Protein AF-A0A8J6SB02-F1 (afdb_monomer)

Nearest PDB structures (foldseek):
  5hxy-assembly3_C  TM=8.011E-01  e=3.508E-05  Thermoplasma acidophilum DSM 1728
  5hxy-assembly5_E  TM=7.770E-01  e=6.456E-05  Thermoplasma acidophilum DSM 1728
  5hxy-assembly6_F  TM=7.996E-01  e=1.063E-04  Thermoplasma acidophilum DSM 1728
  5hxy-assembly2_B  TM=7.820E-01  e=1.328E-04  Thermoplasma acidophilum DSM 1728
  6emy-assembly1_A  TM=6.877E-01  e=5.467E-05  Enterococcus faecalis

Radius of gyration: 23.53 Å; Cα contacts (8 Å, |Δi|>4): 466; chains: 1; bounding box: 73×38×64 Å

Solvent-accessible surface area (backbone atoms only — not comparable to full-atom values): 15894 Å² total; per-residue (Å²): 89,44,66,91,78,53,80,79,57,30,68,67,50,70,69,55,50,49,46,42,75,75,68,39,47,51,28,40,66,57,39,36,52,49,42,48,17,30,70,48,29,36,51,60,68,35,53,29,65,30,37,36,72,31,45,28,54,93,93,42,62,39,68,45,35,50,47,53,25,92,46,40,91,86,63,53,73,63,46,72,36,73,48,46,70,68,48,44,53,43,48,49,50,37,51,52,56,34,51,52,52,48,53,50,35,75,73,27,33,72,49,42,64,89,27,37,50,99,84,36,27,47,38,48,37,61,56,34,47,37,96,86,74,65,45,60,52,65,44,82,56,66,69,50,99,82,74,46,53,29,32,33,33,73,79,82,69,48,76,42,49,55,92,77,38,62,65,56,74,42,57,70,88,76,36,65,70,48,60,58,62,60,61,50,67,62,29,58,57,62,68,39,42,73,58,37,41,92,89,64,13,26,56,36,37,14,69,66,12,54,55,41,37,48,67,68,58,55,45,46,55,42,46,54,32,30,58,75,71,67,43,67,30,42,44,63,60,13,36,24,49,25,39,52,37,50,43,46,73,76,64,50,52,67,69,58,53,31,63,59,50,67,52,95,48,64,75,73,54,55,79,57,64,80,77,48,75,63,57,55,50,53,59,59,60,71,80,112

Structure (mmCIF, N/CA/C/O backbone):
data_AF-A0A8J6SB02-F1
#
_entry.id   AF-A0A8J6SB02-F1
#
loop_
_atom_site.group_PDB
_atom_site.id
_atom_site.type_symbol
_atom_site.label_atom_id
_atom_site.label_alt_id
_atom_site.label_comp_id
_atom_site.label_asym_id
_atom_site.label_entity_id
_atom_site.label_seq_id
_atom_site.pdbx_PDB_ins_code
_atom_site.Cartn_x
_atom_site.Cartn_y
_atom_site.Cartn_z
_atom_site.occupancy
_atom_site.B_iso_or_equiv
_atom_site.auth_seq_id
_atom_site.auth_comp_id
_atom_site.auth_asym_id
_atom_site.auth_atom_id
_atom_site.pdbx_PDB_model_num
ATOM 1 N N . MET A 1 1 ? 6.364 15.445 13.108 1.00 48.59 1 MET A N 1
ATOM 2 C CA . MET A 1 1 ? 7.036 14.302 13.781 1.00 48.59 1 MET A CA 1
ATOM 3 C C . MET A 1 1 ? 6.695 14.229 15.282 1.00 48.59 1 MET A C 1
ATOM 5 O O . MET A 1 1 ? 6.365 15.261 15.854 1.00 48.59 1 MET A O 1
ATOM 9 N N . LEU A 1 2 ? 6.720 13.045 15.921 1.00 50.09 2 LEU A N 1
ATOM 10 C CA . LEU A 1 2 ? 6.712 12.937 17.398 1.00 50.09 2 LEU A CA 1
ATOM 11 C C . LEU A 1 2 ? 7.949 13.664 17.948 1.00 50.09 2 LEU A C 1
ATOM 13 O O . LEU A 1 2 ? 9.037 13.446 17.415 1.00 50.09 2 LEU A O 1
ATOM 17 N N . ILE A 1 3 ? 7.799 14.484 18.990 1.00 43.25 3 ILE A N 1
ATOM 18 C CA . ILE A 1 3 ? 8.943 15.117 19.665 1.00 43.25 3 ILE A CA 1
ATOM 19 C C . ILE A 1 3 ? 9.821 13.981 20.225 1.00 43.25 3 ILE A C 1
ATOM 21 O O . ILE A 1 3 ? 9.344 13.143 20.986 1.00 43.25 3 ILE A O 1
ATOM 25 N N . ASP A 1 4 ? 11.064 13.867 19.755 1.00 41.94 4 ASP A N 1
ATOM 26 C CA . ASP A 1 4 ? 12.060 12.868 20.184 1.00 41.94 4 ASP A CA 1
ATOM 27 C C . ASP A 1 4 ? 11.644 11.386 20.109 1.00 41.94 4 ASP A C 1
ATOM 29 O O . ASP A 1 4 ? 12.167 10.550 20.844 1.00 41.94 4 ASP A O 1
ATOM 33 N N . ARG A 1 5 ? 10.693 11.020 19.231 1.00 48.22 5 ARG A N 1
ATOM 34 C CA . ARG A 1 5 ? 10.057 9.674 19.204 1.00 48.22 5 ARG A CA 1
ATOM 35 C C . ARG A 1 5 ? 9.385 9.280 20.528 1.00 48.22 5 ARG A C 1
ATOM 37 O O . ARG A 1 5 ? 8.994 8.125 20.697 1.00 48.22 5 ARG A O 1
ATOM 44 N N . ASN A 1 6 ? 9.211 10.238 21.429 1.00 42.97 6 ASN A N 1
ATOM 45 C CA . ASN A 1 6 ? 8.562 10.066 22.709 1.00 42.97 6 ASN A CA 1
ATOM 46 C C . ASN A 1 6 ? 7.123 10.567 22.595 1.00 42.97 6 ASN A C 1
ATOM 48 O O . ASN A 1 6 ? 6.832 11.607 22.008 1.00 42.97 6 ASN A O 1
ATOM 52 N N . GLY A 1 7 ? 6.193 9.780 23.127 1.00 58.84 7 GLY A N 1
ATOM 53 C CA . GLY A 1 7 ? 4.774 10.098 23.091 1.00 58.84 7 GLY A CA 1
ATOM 54 C C . GLY A 1 7 ? 3.944 9.189 22.191 1.00 58.84 7 GLY A C 1
ATOM 55 O O . GLY A 1 7 ? 4.406 8.312 21.462 1.00 58.84 7 GLY A O 1
ATOM 56 N N . ARG A 1 8 ? 2.641 9.367 22.336 1.00 73.44 8 ARG A N 1
ATOM 57 C CA . ARG A 1 8 ? 1.596 8.530 21.762 1.00 73.44 8 ARG A CA 1
ATOM 58 C C . ARG A 1 8 ? 1.296 9.032 20.342 1.00 73.44 8 ARG A C 1
ATOM 60 O O . ARG A 1 8 ? 0.901 10.180 20.192 1.00 73.44 8 ARG A O 1
ATOM 67 N N . ALA A 1 9 ? 1.448 8.184 19.317 1.00 83.00 9 ALA A N 1
ATOM 68 C CA . ALA A 1 9 ? 1.175 8.559 17.919 1.00 83.00 9 ALA A CA 1
ATOM 69 C C . ALA A 1 9 ? -0.219 9.194 17.763 1.00 83.00 9 ALA A C 1
ATOM 71 O O . ALA A 1 9 ? -1.169 8.701 18.374 1.00 83.00 9 ALA A O 1
ATOM 72 N N . LYS A 1 10 ? -0.341 10.255 16.958 1.00 89.31 10 LYS A N 1
ATOM 73 C CA . LYS A 1 10 ? -1.598 10.989 16.728 1.00 89.31 10 LYS A CA 1
ATOM 74 C C . LYS A 1 10 ? -2.714 10.089 16.168 1.00 89.31 10 LYS A C 1
ATOM 76 O O . LYS A 1 10 ? -2.429 9.227 15.335 1.00 89.31 10 LYS A O 1
ATOM 81 N N . VAL A 1 11 ? -3.954 10.305 16.623 1.00 91.12 11 VAL A N 1
ATOM 82 C CA . VAL A 1 11 ? -5.189 9.850 15.949 1.00 91.12 11 VAL A CA 1
ATOM 83 C C . VAL A 1 11 ? -5.469 10.834 14.814 1.00 91.12 11 VAL A C 1
ATOM 85 O O . VAL A 1 11 ? -5.539 12.034 15.073 1.00 91.12 11 VAL A O 1
ATOM 88 N N . LEU A 1 12 ? -5.564 10.344 13.581 1.00 93.56 12 LEU A N 1
ATOM 89 C CA . LEU A 1 12 ? -5.812 11.180 12.406 1.00 93.56 12 LEU A CA 1
ATOM 90 C C . LEU A 1 12 ? -7.274 11.645 12.403 1.00 93.56 12 LEU A C 1
ATOM 92 O O . LEU A 1 12 ? -8.155 10.878 12.793 1.00 93.56 12 LEU A O 1
ATOM 96 N N . SER A 1 13 ? -7.525 12.882 11.977 1.00 94.69 13 SER A N 1
ATOM 97 C CA . SER A 1 13 ? -8.889 13.373 11.739 1.00 94.69 13 SER A CA 1
ATOM 98 C C . SER A 1 13 ? -9.439 12.884 10.397 1.00 94.69 13 SER A C 1
ATOM 100 O O . SER A 1 13 ? -8.670 12.486 9.523 1.00 94.69 13 SER A O 1
ATOM 102 N N . ASP A 1 14 ? -10.754 12.977 10.194 1.00 94.38 14 ASP A N 1
ATOM 103 C CA . ASP A 1 14 ? -11.396 12.568 8.934 1.00 94.38 14 ASP A CA 1
ATOM 104 C C . ASP A 1 14 ? -10.821 13.319 7.730 1.00 94.38 14 ASP A C 1
ATOM 106 O O . ASP A 1 14 ? -10.410 12.702 6.752 1.00 94.38 14 ASP A O 1
ATOM 110 N N . ARG A 1 15 ? -10.625 14.637 7.864 1.00 96.25 15 ARG A N 1
ATOM 111 C CA . ARG A 1 15 ? -9.960 15.459 6.843 1.00 96.25 15 ARG A CA 1
ATOM 112 C C . ARG A 1 15 ? -8.533 14.989 6.545 1.00 96.25 15 ARG A C 1
ATOM 114 O O . ARG A 1 15 ? -8.110 14.993 5.394 1.00 96.25 15 ARG A O 1
ATOM 121 N N . GLU A 1 16 ? -7.764 14.608 7.566 1.00 96.69 16 GLU A N 1
ATOM 122 C CA . GLU A 1 16 ? -6.404 14.089 7.364 1.00 96.69 16 GLU A CA 1
ATOM 123 C C . GLU A 1 16 ? -6.427 12.729 6.657 1.00 96.69 16 GLU A C 1
ATOM 125 O O . GLU A 1 16 ? -5.589 12.473 5.794 1.00 96.69 16 GLU A O 1
ATOM 130 N N . ILE A 1 17 ? -7.391 11.866 6.996 1.00 96.69 17 ILE A N 1
ATOM 131 C CA . ILE A 1 17 ? -7.604 10.567 6.346 1.00 96.69 17 ILE A CA 1
ATOM 132 C C . ILE A 1 17 ? -7.960 10.765 4.868 1.00 96.69 17 ILE A C 1
ATOM 134 O O . ILE A 1 17 ? -7.347 10.127 4.010 1.00 96.69 17 ILE A O 1
ATOM 138 N N . GLU A 1 18 ? -8.893 11.667 4.563 1.00 95.69 18 GLU A N 1
ATOM 139 C CA . GLU A 1 18 ? -9.269 12.038 3.194 1.00 95.69 18 GLU A CA 1
ATOM 140 C C . GLU A 1 18 ? -8.052 12.533 2.409 1.00 95.69 18 GLU A C 1
ATOM 142 O O . GLU A 1 18 ? -7.699 11.954 1.380 1.00 95.69 18 GLU A O 1
ATOM 147 N N . GLN A 1 19 ? -7.313 13.508 2.952 1.00 95.19 19 GLN A N 1
ATOM 148 C CA . GLN A 1 19 ? -6.098 14.029 2.321 1.00 95.19 19 GLN A CA 1
ATOM 149 C C . GLN A 1 19 ? -5.054 12.936 2.059 1.00 95.19 19 GLN A C 1
ATOM 151 O O . GLN A 1 19 ? -4.404 12.936 1.010 1.00 95.19 19 GLN A O 1
ATOM 156 N N . LEU A 1 20 ? -4.889 11.988 2.985 1.00 95.19 20 LEU A N 1
ATOM 157 C CA . LEU A 1 20 ? -3.972 10.861 2.822 1.00 95.19 20 LEU A CA 1
ATOM 158 C C . LEU A 1 20 ? -4.387 9.944 1.668 1.00 95.19 20 LEU A C 1
ATOM 160 O O . LEU A 1 20 ? -3.530 9.546 0.874 1.00 95.19 20 LEU A O 1
ATOM 164 N N . PHE A 1 21 ? -5.678 9.625 1.547 1.00 94.50 21 PHE A N 1
ATOM 165 C CA . PHE A 1 21 ? -6.183 8.777 0.468 1.00 94.50 21 PHE A CA 1
ATOM 166 C C . PHE A 1 21 ? -6.224 9.484 -0.891 1.00 94.50 21 PHE A C 1
ATOM 168 O O . PHE A 1 21 ? -5.994 8.825 -1.908 1.00 94.50 21 PHE A O 1
ATOM 175 N N . GLU A 1 22 ? -6.492 10.784 -0.938 1.00 90.31 22 GLU A N 1
ATOM 176 C CA . GLU A 1 22 ? -6.633 11.534 -2.189 1.00 90.31 22 GLU A CA 1
ATOM 177 C C . GLU A 1 22 ? -5.289 11.965 -2.776 1.00 90.31 22 GLU A C 1
ATOM 179 O O . GLU A 1 22 ? -5.031 11.730 -3.955 1.00 90.31 22 GLU A O 1
ATOM 184 N N . GLN A 1 23 ? -4.414 12.548 -1.952 1.00 84.31 23 GLN A N 1
ATOM 185 C CA . GLN A 1 23 ? -3.206 13.246 -2.417 1.00 84.31 23 GLN A CA 1
ATOM 186 C C . GLN A 1 23 ? -1.942 12.949 -1.593 1.00 84.31 23 GLN A C 1
ATOM 188 O O . GLN A 1 23 ? -0.851 13.446 -1.903 1.00 84.31 23 GLN A O 1
ATOM 193 N N . GLY A 1 24 ? -2.068 12.151 -0.529 1.00 83.25 24 GLY A N 1
ATOM 194 C CA . GLY A 1 24 ? -0.950 11.809 0.346 1.00 83.25 24 GLY A CA 1
ATOM 195 C C . GLY A 1 24 ? 0.073 10.931 -0.359 1.00 83.25 24 GLY A C 1
ATOM 196 O O . GLY A 1 24 ? 1.251 11.280 -0.453 1.00 83.25 24 GLY A O 1
ATOM 197 N N . PHE A 1 25 ? -0.384 9.806 -0.901 1.00 85.19 25 PHE A N 1
ATOM 198 C CA . PHE A 1 25 ? 0.499 8.816 -1.504 1.00 85.19 25 PHE A CA 1
ATOM 199 C C . PHE A 1 25 ? 0.518 8.945 -3.012 1.00 85.19 25 PHE A C 1
ATOM 201 O O . PHE A 1 25 ? -0.459 8.657 -3.697 1.00 85.19 25 PHE A O 1
ATOM 208 N N . ARG A 1 26 ? 1.691 9.317 -3.515 1.00 70.50 26 ARG A N 1
ATOM 209 C CA . ARG A 1 26 ? 1.949 9.411 -4.946 1.00 70.50 26 ARG A CA 1
ATOM 210 C C . ARG A 1 26 ? 1.866 8.053 -5.641 1.00 70.50 26 ARG A C 1
ATOM 212 O O . ARG A 1 26 ? 1.324 7.934 -6.726 1.00 70.50 26 ARG A O 1
ATOM 219 N N . PHE A 1 27 ? 2.416 7.014 -5.019 1.00 75.69 27 PHE A N 1
ATOM 220 C CA . PHE A 1 27 ? 2.525 5.709 -5.657 1.00 75.69 27 PHE A CA 1
ATOM 221 C C . PHE A 1 27 ? 1.421 4.750 -5.210 1.00 75.69 27 PHE A C 1
ATOM 223 O O . PHE A 1 27 ? 1.156 4.631 -4.010 1.00 75.69 27 PHE A O 1
ATOM 230 N N . ALA A 1 28 ? 0.874 3.970 -6.148 1.00 82.69 28 ALA A N 1
ATOM 231 C CA . ALA A 1 28 ? -0.140 2.953 -5.866 1.00 82.69 28 ALA A CA 1
ATOM 232 C C . ALA A 1 28 ? 0.284 1.945 -4.777 1.00 82.69 28 ALA A C 1
ATOM 234 O O . ALA A 1 28 ? -0.517 1.634 -3.900 1.00 82.69 28 ALA A O 1
ATOM 235 N N . ARG A 1 29 ? 1.554 1.498 -4.755 1.00 87.62 29 ARG A N 1
ATOM 236 C CA . ARG A 1 29 ? 2.080 0.605 -3.694 1.00 87.62 29 ARG A CA 1
ATOM 237 C C . ARG A 1 29 ? 2.017 1.259 -2.324 1.00 87.62 29 ARG A C 1
ATOM 239 O O . ARG A 1 29 ? 1.625 0.617 -1.359 1.00 87.62 29 ARG A O 1
ATOM 246 N N . ASP A 1 30 ? 2.437 2.514 -2.228 1.00 88.81 30 ASP A N 1
ATOM 247 C CA . ASP A 1 30 ? 2.532 3.221 -0.953 1.00 88.81 30 ASP A CA 1
ATOM 248 C C . ASP A 1 30 ? 1.127 3.554 -0.429 1.00 88.81 30 ASP A C 1
ATOM 250 O O . ASP A 1 30 ? 0.847 3.352 0.754 1.00 88.81 30 ASP A O 1
ATOM 254 N N . LYS A 1 31 ? 0.206 3.919 -1.334 1.00 91.94 31 LYS A N 1
ATOM 255 C CA . LYS A 1 31 ? -1.227 4.049 -1.044 1.00 91.94 31 LYS A CA 1
ATOM 256 C C . LYS A 1 31 ? -1.835 2.723 -0.586 1.00 91.94 31 LYS A C 1
ATOM 258 O O . LYS A 1 31 ? -2.563 2.700 0.401 1.00 91.94 31 LYS A O 1
ATOM 263 N N . ALA A 1 32 ? -1.522 1.616 -1.258 1.00 94.00 32 ALA A N 1
ATOM 264 C CA . ALA A 1 32 ? -1.987 0.282 -0.889 1.00 94.00 32 ALA A CA 1
ATOM 265 C C . ALA A 1 32 ? -1.401 -0.194 0.450 1.00 94.00 32 ALA A C 1
ATOM 267 O O . ALA A 1 32 ? -2.118 -0.800 1.246 1.00 94.00 32 ALA A O 1
ATOM 268 N N . LEU A 1 33 ? -0.137 0.123 0.746 1.00 94.94 33 LEU A N 1
ATOM 269 C CA . LEU A 1 33 ? 0.497 -0.156 2.035 1.00 94.94 33 LEU A CA 1
ATOM 270 C C . LEU A 1 33 ? -0.216 0.604 3.158 1.00 94.94 33 LEU A C 1
ATOM 272 O O . LEU A 1 33 ? -0.579 0.001 4.172 1.00 94.94 33 LEU A O 1
ATOM 276 N N . PHE A 1 34 ? -0.457 1.906 2.965 1.00 96.56 34 PHE A N 1
ATOM 277 C CA . PHE A 1 34 ? -1.228 2.731 3.894 1.00 96.56 34 PHE A CA 1
ATOM 278 C C . PHE A 1 34 ? -2.645 2.185 4.088 1.00 96.56 34 PHE A C 1
ATOM 280 O O . PHE A 1 34 ? -3.043 1.929 5.223 1.00 96.56 34 PHE A O 1
ATOM 287 N N . ALA A 1 35 ? -3.367 1.929 2.994 1.00 97.56 35 ALA A N 1
ATOM 288 C CA . ALA A 1 35 ? -4.719 1.381 3.015 1.00 97.56 35 ALA A CA 1
ATOM 289 C C . ALA A 1 35 ? -4.770 0.048 3.768 1.00 97.56 35 ALA A C 1
ATOM 291 O O . ALA A 1 35 ? -5.659 -0.163 4.587 1.00 97.56 35 ALA A O 1
ATOM 292 N N . THR A 1 36 ? -3.786 -0.827 3.553 1.00 97.50 36 THR A N 1
ATOM 293 C CA . THR A 1 36 ? -3.677 -2.107 4.262 1.00 97.50 36 THR A CA 1
ATOM 294 C C . THR A 1 36 ? -3.494 -1.878 5.758 1.00 97.50 36 THR A C 1
ATOM 296 O O . THR A 1 36 ? -4.222 -2.465 6.552 1.00 97.50 36 THR A O 1
ATOM 299 N N . CYS A 1 37 ? -2.584 -0.990 6.172 1.00 97.00 37 CYS A N 1
ATOM 300 C CA . CYS A 1 37 ? -2.385 -0.665 7.590 1.00 97.00 37 CYS A CA 1
ATOM 301 C C . CYS A 1 37 ? -3.643 -0.060 8.229 1.00 97.00 37 CYS A C 1
ATOM 303 O O . CYS A 1 37 ? -3.971 -0.386 9.368 1.00 97.00 37 CYS A O 1
ATOM 305 N N . PHE A 1 38 ? -4.337 0.815 7.501 1.00 97.44 38 PHE A N 1
ATOM 306 C CA . PHE A 1 38 ? -5.530 1.505 7.973 1.00 97.44 38 PHE A CA 1
ATOM 307 C C . PHE A 1 38 ? -6.726 0.549 8.072 1.00 97.44 38 PHE A C 1
ATOM 309 O O . PHE A 1 38 ? -7.224 0.302 9.166 1.00 97.44 38 PHE A O 1
ATOM 316 N N . TYR A 1 39 ? -7.148 -0.074 6.976 1.00 97.81 39 TYR A N 1
ATOM 317 C CA . TYR A 1 39 ? -8.373 -0.879 6.954 1.00 97.81 39 TYR A CA 1
ATOM 318 C C . TYR A 1 39 ? -8.263 -2.215 7.698 1.00 97.81 39 TYR A C 1
ATOM 320 O O . TYR A 1 39 ? -9.285 -2.767 8.081 1.00 97.81 39 TYR A O 1
ATOM 328 N N . THR A 1 40 ? -7.052 -2.729 7.944 1.00 96.25 40 THR A N 1
ATOM 329 C CA . THR A 1 40 ? -6.865 -3.975 8.722 1.00 96.25 40 THR A CA 1
ATOM 330 C C . THR A 1 40 ? -6.364 -3.737 10.148 1.00 96.25 40 THR A C 1
ATOM 332 O O . THR A 1 40 ? -6.161 -4.687 10.905 1.00 96.25 40 THR A O 1
ATOM 335 N N . ALA A 1 41 ? -6.080 -2.480 10.509 1.00 93.88 41 ALA A N 1
ATOM 336 C CA . ALA A 1 41 ? -5.408 -2.099 11.752 1.00 93.88 41 ALA A CA 1
ATOM 337 C C . ALA A 1 41 ? -4.108 -2.891 12.039 1.00 93.88 41 ALA A C 1
ATOM 339 O O . ALA A 1 41 ? -3.671 -3.013 13.192 1.00 93.88 41 ALA A O 1
ATOM 340 N N . CYS A 1 42 ? -3.460 -3.461 11.019 1.00 93.00 42 CYS A N 1
ATOM 341 C CA . CYS A 1 42 ? -2.206 -4.186 11.183 1.00 93.00 42 CYS A CA 1
ATOM 342 C C . CYS A 1 42 ? -1.024 -3.228 11.391 1.00 93.00 42 CYS A C 1
ATOM 344 O O . CYS A 1 42 ? -1.092 -2.023 11.136 1.00 93.00 42 CYS A O 1
ATOM 346 N N . ARG A 1 43 ? 0.090 -3.752 11.909 1.00 91.69 43 ARG A N 1
ATOM 347 C CA . ARG A 1 43 ? 1.330 -2.964 12.001 1.00 91.69 43 ARG A CA 1
ATOM 348 C C . ARG A 1 43 ? 1.950 -2.825 10.615 1.00 91.69 43 ARG A C 1
ATOM 350 O O . ARG A 1 43 ? 1.934 -3.776 9.844 1.00 91.69 43 ARG A O 1
ATOM 357 N N . VAL A 1 44 ? 2.654 -1.724 10.353 1.00 93.31 44 VAL A N 1
ATOM 358 C CA . VAL A 1 44 ? 3.422 -1.576 9.099 1.00 93.31 44 VAL A CA 1
ATOM 359 C C . VAL A 1 44 ? 4.440 -2.710 8.898 1.00 93.31 44 VAL A C 1
ATOM 361 O O . VAL A 1 44 ? 4.700 -3.137 7.776 1.00 93.31 44 VAL A O 1
ATOM 364 N N . SER A 1 45 ? 4.984 -3.256 9.993 1.00 92.50 45 SER A N 1
ATOM 365 C CA . SER A 1 45 ? 5.855 -4.432 9.956 1.00 92.50 45 SER A CA 1
ATOM 366 C C . SER A 1 45 ? 5.129 -5.705 9.521 1.00 92.50 45 SER A C 1
ATOM 368 O O . SER A 1 45 ? 5.753 -6.558 8.907 1.00 92.50 45 SER A O 1
ATOM 370 N N . GLU A 1 46 ? 3.845 -5.848 9.849 1.00 94.00 46 GLU A N 1
ATOM 371 C CA . GLU A 1 46 ? 3.006 -6.964 9.402 1.00 94.00 46 GLU A CA 1
ATOM 372 C C . GLU A 1 46 ? 2.653 -6.780 7.922 1.00 94.00 46 GLU A C 1
ATOM 374 O O . GLU A 1 46 ? 2.919 -7.677 7.127 1.00 94.00 46 GLU A O 1
ATOM 379 N N . ALA A 1 47 ? 2.169 -5.588 7.547 1.00 94.56 47 ALA A N 1
ATOM 380 C CA . ALA A 1 47 ? 1.776 -5.257 6.178 1.00 94.56 47 ALA A CA 1
ATOM 381 C C . ALA A 1 47 ? 2.914 -5.479 5.177 1.00 94.56 47 ALA A C 1
ATOM 383 O O . ALA A 1 47 ? 2.741 -6.197 4.201 1.00 94.56 47 ALA A O 1
ATOM 384 N N . ARG A 1 48 ? 4.109 -4.927 5.435 1.00 92.62 48 ARG A N 1
ATOM 385 C CA . ARG A 1 48 ? 5.239 -5.017 4.492 1.00 92.62 48 ARG A CA 1
ATOM 386 C C . ARG A 1 48 ? 5.676 -6.461 4.202 1.00 92.62 48 ARG A C 1
ATOM 388 O O . ARG A 1 48 ? 6.247 -6.705 3.154 1.00 92.62 48 ARG A O 1
ATOM 395 N N . GLN A 1 49 ? 5.455 -7.391 5.135 1.00 92.56 49 GLN A N 1
ATOM 396 C CA . GLN A 1 49 ? 5.857 -8.802 5.022 1.00 92.56 49 GLN A CA 1
ATOM 397 C C . GLN A 1 49 ? 4.742 -9.686 4.442 1.00 92.56 49 GLN A C 1
ATOM 399 O O . GLN A 1 49 ? 4.882 -10.906 4.407 1.00 92.56 49 GLN A O 1
ATOM 404 N N . MET A 1 50 ? 3.619 -9.090 4.044 1.00 92.75 50 MET A N 1
ATOM 405 C CA . MET A 1 50 ? 2.498 -9.791 3.432 1.00 92.75 50 MET A CA 1
ATOM 406 C C . MET A 1 50 ? 2.895 -10.334 2.059 1.00 92.75 50 MET A C 1
ATOM 408 O O . MET A 1 50 ? 3.554 -9.641 1.279 1.00 92.75 50 MET A O 1
ATOM 412 N N . HIS A 1 51 ? 2.489 -11.563 1.765 1.00 91.75 51 HIS A N 1
ATOM 413 C CA . HIS A 1 51 ? 2.629 -12.164 0.444 1.00 91.75 51 HIS A CA 1
ATOM 414 C C . HIS A 1 51 ? 1.396 -11.894 -0.419 1.00 91.75 51 HIS A C 1
ATOM 416 O O . HIS A 1 51 ? 0.327 -11.571 0.091 1.00 91.75 51 HIS A O 1
ATOM 422 N N . PHE A 1 52 ? 1.521 -12.050 -1.734 1.00 91.19 52 PHE A N 1
ATOM 423 C CA . PHE A 1 52 ? 0.419 -11.847 -2.670 1.00 91.19 52 PHE A CA 1
ATOM 424 C C . PHE A 1 52 ? -0.794 -12.710 -2.305 1.00 91.19 52 PHE A C 1
ATOM 426 O O . PHE A 1 52 ? -1.903 -12.192 -2.178 1.00 91.19 52 PHE A O 1
ATOM 433 N N . VAL A 1 53 ? -0.572 -13.994 -2.002 1.00 92.94 53 VAL A N 1
ATOM 434 C CA . VAL A 1 53 ? -1.646 -14.928 -1.617 1.00 92.94 53 VAL A CA 1
ATOM 435 C C . VAL A 1 53 ? -2.354 -14.572 -0.309 1.00 92.94 53 VAL A C 1
ATOM 437 O O . VAL A 1 53 ? -3.389 -15.162 -0.017 1.00 92.94 53 VAL A O 1
ATOM 440 N N . ASP A 1 54 ? -1.817 -13.652 0.494 1.00 94.94 54 ASP A N 1
ATOM 441 C CA . ASP A 1 54 ? -2.451 -13.207 1.740 1.00 94.94 54 ASP A CA 1
ATOM 442 C C . ASP A 1 54 ? -3.562 -12.181 1.496 1.00 94.94 54 ASP A C 1
ATOM 444 O O . ASP A 1 54 ? -4.453 -12.035 2.329 1.00 94.94 54 ASP A O 1
ATOM 448 N N . ALA A 1 55 ? -3.510 -11.481 0.361 1.00 95.81 55 ALA A N 1
ATOM 449 C CA . ALA A 1 55 ? -4.491 -10.476 -0.040 1.00 95.81 55 ALA A CA 1
ATOM 450 C C . ALA A 1 55 ? -5.271 -10.873 -1.298 1.00 95.81 55 ALA A C 1
ATOM 452 O O . ALA A 1 55 ? -6.369 -10.368 -1.514 1.00 95.81 55 ALA A O 1
ATOM 453 N N . PHE A 1 56 ? -4.732 -11.783 -2.108 1.00 94.31 56 PHE A N 1
ATOM 454 C CA . PHE A 1 56 ? -5.330 -12.213 -3.362 1.00 94.31 56 PHE A CA 1
ATOM 455 C C . PHE A 1 56 ? -5.552 -13.721 -3.393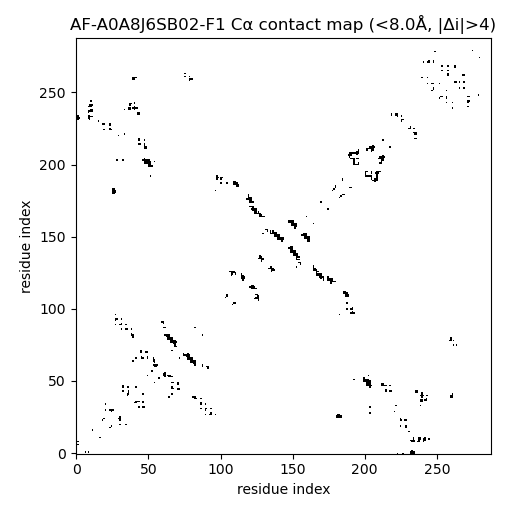 1.00 94.31 56 PHE A C 1
ATOM 457 O O . PHE A 1 56 ? -4.791 -14.512 -2.826 1.00 94.31 56 PHE A O 1
ATOM 464 N N . HIS A 1 57 ? -6.610 -14.107 -4.090 1.00 92.31 57 HIS A N 1
ATOM 465 C CA . HIS A 1 57 ? -6.818 -15.452 -4.585 1.00 92.31 57 HIS A CA 1
ATOM 466 C C . HIS A 1 57 ? -6.921 -15.350 -6.103 1.00 92.31 57 HIS A C 1
ATOM 468 O O . HIS A 1 57 ? -7.793 -14.649 -6.620 1.00 92.31 57 HIS A O 1
ATOM 474 N N . GLU A 1 58 ? -5.969 -15.981 -6.793 1.00 86.06 58 GLU A N 1
ATOM 475 C CA . GLU A 1 58 ? -5.794 -15.837 -8.240 1.00 86.06 58 GLU A CA 1
ATOM 476 C C . GLU A 1 58 ? -5.641 -14.356 -8.635 1.00 86.06 58 GLU A C 1
ATOM 478 O O . GLU A 1 58 ? -4.632 -13.721 -8.323 1.00 86.06 58 GLU A O 1
ATOM 483 N N . GLU A 1 59 ? -6.647 -13.785 -9.293 1.00 85.94 59 GLU A N 1
ATOM 484 C CA . GLU A 1 59 ? -6.635 -12.412 -9.796 1.00 85.94 59 GLU A CA 1
ATOM 485 C C . GLU A 1 59 ? -7.485 -11.438 -8.976 1.00 85.94 59 GLU A C 1
ATOM 487 O O . GLU A 1 59 ? -7.511 -10.236 -9.268 1.00 85.94 59 GLU A O 1
ATOM 492 N N . THR A 1 60 ? -8.179 -11.949 -7.959 1.00 92.94 60 THR A N 1
ATOM 493 C CA . THR A 1 60 ? -9.177 -11.210 -7.187 1.00 92.94 60 THR A CA 1
ATOM 494 C C . THR A 1 60 ? -8.699 -10.965 -5.763 1.00 92.94 60 THR A C 1
ATOM 496 O O . THR A 1 60 ? -8.014 -11.794 -5.157 1.00 92.94 60 THR A O 1
ATOM 499 N N . VAL A 1 61 ? -9.039 -9.797 -5.217 1.00 96.38 61 VAL A N 1
ATOM 500 C CA . VAL A 1 61 ? -8.786 -9.502 -3.803 1.00 96.38 61 VAL A CA 1
ATOM 501 C C . VAL A 1 61 ? -9.693 -10.383 -2.948 1.00 96.38 61 VAL A C 1
ATOM 503 O O . VAL A 1 61 ? -10.898 -10.447 -3.189 1.00 96.38 61 VAL A O 1
ATOM 506 N N . ARG A 1 62 ? -9.118 -11.026 -1.930 1.00 96.94 62 ARG A N 1
ATOM 507 C CA . ARG A 1 62 ? -9.841 -11.886 -0.988 1.00 96.94 62 ARG A CA 1
ATOM 508 C C . ARG A 1 62 ? -10.943 -11.131 -0.251 1.00 96.94 62 ARG A C 1
ATOM 510 O O . ARG A 1 62 ? -10.865 -9.921 -0.037 1.00 96.94 62 ARG A O 1
ATOM 517 N N . ASP A 1 63 ? -11.938 -11.881 0.211 1.00 97.81 63 ASP A N 1
ATOM 518 C CA . ASP A 1 63 ? -12.891 -11.395 1.209 1.00 97.81 63 ASP A CA 1
ATOM 519 C C . ASP A 1 63 ? -12.223 -11.177 2.563 1.00 97.81 63 ASP A C 1
ATOM 521 O O . ASP A 1 63 ? -12.558 -10.214 3.239 1.00 97.81 63 ASP A O 1
ATOM 525 N N . ASP A 1 64 ? -11.185 -11.948 2.891 1.00 96.94 64 ASP A N 1
ATOM 526 C CA . ASP A 1 64 ? -10.413 -11.811 4.124 1.00 96.94 64 ASP A CA 1
ATOM 527 C C . ASP A 1 64 ? -8.912 -11.647 3.856 1.00 96.94 64 ASP A C 1
ATOM 529 O O . ASP A 1 64 ? -8.278 -12.490 3.213 1.00 96.94 64 ASP A O 1
ATOM 533 N N . ILE A 1 65 ? -8.318 -10.590 4.414 1.00 97.25 65 ILE A N 1
ATOM 534 C CA . ILE A 1 65 ? -6.867 -10.394 4.429 1.00 97.25 65 ILE A CA 1
ATOM 535 C C . ILE A 1 65 ? -6.242 -11.272 5.509 1.00 97.25 65 ILE A C 1
ATOM 537 O O . ILE A 1 65 ? -6.621 -11.215 6.682 1.00 97.25 65 ILE A O 1
ATOM 541 N N . ILE A 1 66 ? -5.220 -12.037 5.134 1.00 95.62 66 ILE A N 1
ATOM 542 C CA . ILE A 1 66 ? -4.512 -12.950 6.031 1.00 95.62 66 ILE A CA 1
ATOM 543 C C . ILE A 1 66 ? -3.303 -12.242 6.650 1.00 95.62 66 ILE A C 1
ATOM 545 O O . ILE A 1 66 ? -2.369 -11.831 5.965 1.00 95.62 66 ILE A O 1
ATOM 549 N N . ILE A 1 67 ? -3.257 -12.156 7.979 1.00 93.12 67 ILE A N 1
ATOM 550 C CA . ILE A 1 67 ? -2.096 -11.653 8.718 1.00 93.12 67 ILE A CA 1
ATOM 551 C C . ILE A 1 67 ? -1.401 -12.830 9.397 1.00 93.12 67 ILE A C 1
ATOM 553 O O . ILE A 1 67 ? -1.820 -13.315 10.450 1.00 93.12 67 ILE A O 1
ATOM 557 N N . ARG A 1 68 ? -0.310 -13.296 8.780 1.00 88.56 68 ARG A N 1
ATOM 558 C CA . ARG A 1 68 ? 0.446 -14.476 9.224 1.00 88.56 68 ARG A CA 1
ATOM 559 C C . ARG A 1 68 ? 1.112 -14.275 10.585 1.00 88.56 68 ARG A C 1
ATOM 561 O O . ARG A 1 68 ? 1.768 -13.260 10.828 1.00 88.56 68 ARG A O 1
ATOM 568 N N . LYS A 1 69 ? 1.079 -15.320 11.422 1.00 78.75 69 LYS A N 1
ATOM 569 C CA . LYS A 1 69 ? 1.797 -15.394 12.711 1.00 78.75 69 LYS A CA 1
ATOM 570 C C . LYS A 1 69 ? 3.275 -15.026 12.601 1.00 78.75 69 LYS A C 1
ATOM 572 O O . LYS A 1 69 ? 3.779 -14.307 13.463 1.00 78.75 69 LYS A O 1
ATOM 577 N N . ALA A 1 70 ? 3.949 -15.499 11.548 1.00 70.88 70 ALA A N 1
ATOM 578 C CA . ALA A 1 70 ? 5.370 -15.247 11.292 1.00 70.88 70 ALA A CA 1
ATOM 579 C C . ALA A 1 70 ? 5.709 -13.746 11.214 1.00 70.88 70 ALA A C 1
ATOM 581 O O . ALA A 1 70 ? 6.809 -13.341 11.575 1.00 70.88 70 ALA A O 1
ATOM 582 N N . ASN A 1 71 ? 4.732 -12.918 10.840 1.00 67.94 71 ASN A N 1
ATOM 583 C CA . ASN A 1 71 ? 4.899 -11.479 10.670 1.00 67.94 71 ASN A CA 1
ATOM 584 C C . ASN A 1 71 ? 4.535 -10.686 11.940 1.00 67.94 71 ASN A C 1
ATOM 586 O O . ASN A 1 71 ? 4.736 -9.470 11.989 1.00 67.94 71 ASN A O 1
ATOM 590 N N . SER A 1 72 ? 4.017 -11.360 12.977 1.00 59.75 72 SER A N 1
ATOM 591 C CA . SER A 1 72 ? 3.546 -10.750 14.224 1.00 59.75 72 SER A CA 1
ATOM 592 C C . SER A 1 72 ? 4.603 -10.811 15.337 1.00 59.75 72 SER A C 1
ATOM 594 O O . SER A 1 72 ? 5.182 -11.859 15.644 1.00 59.75 72 SER A O 1
ATOM 596 N N . LYS A 1 73 ? 4.844 -9.678 16.009 1.00 53.75 73 LYS A N 1
ATOM 597 C CA . LYS A 1 73 ? 5.722 -9.632 17.189 1.00 53.75 73 LYS A CA 1
ATOM 598 C C . LYS A 1 73 ? 5.065 -10.421 18.328 1.00 53.75 73 LYS A C 1
ATOM 600 O O . LYS A 1 73 ? 3.966 -10.092 18.762 1.00 53.75 73 LYS A O 1
ATOM 605 N N . GLY A 1 74 ? 5.746 -11.452 18.828 1.00 58.53 74 GLY A N 1
ATOM 606 C CA . GLY A 1 74 ? 5.268 -12.259 19.954 1.00 58.53 74 GLY A CA 1
ATOM 607 C C . GLY A 1 74 ? 4.418 -13.479 19.583 1.00 58.53 74 GLY A C 1
ATOM 608 O O . GLY A 1 74 ? 3.908 -14.117 20.501 1.00 58.53 74 GLY A O 1
ATOM 609 N N . LYS A 1 75 ? 4.308 -13.850 18.296 1.00 53.19 75 LYS A N 1
ATOM 610 C CA . LYS A 1 75 ? 3.736 -15.138 17.860 1.00 53.19 75 LYS A CA 1
ATOM 611 C C . LYS A 1 75 ? 2.265 -15.364 18.282 1.00 53.19 75 LYS A C 1
ATOM 613 O O . LYS A 1 75 ? 1.927 -16.473 18.695 1.00 53.19 75 LYS A O 1
ATOM 618 N N . GLN A 1 76 ? 1.386 -14.361 18.185 1.00 58.75 76 GLN A N 1
ATOM 619 C CA . GLN A 1 76 ? -0.058 -14.667 18.177 1.00 58.75 76 GLN A CA 1
ATOM 620 C C . GLN A 1 76 ? -0.419 -15.366 16.860 1.00 58.75 76 GLN A C 1
ATOM 622 O O . GLN A 1 76 ? 0.330 -15.256 15.893 1.00 58.75 76 GLN A O 1
ATOM 627 N N . GLY A 1 77 ? -1.482 -16.171 16.853 1.00 70.75 77 GLY A N 1
ATOM 628 C CA . GLY A 1 77 ? -1.891 -16.967 15.692 1.00 70.75 77 GLY A CA 1
ATOM 629 C C . GLY A 1 77 ? -2.005 -16.154 14.398 1.00 70.75 77 GLY A C 1
ATOM 630 O O . GLY A 1 77 ? -2.077 -14.925 14.415 1.00 70.75 77 GLY A O 1
ATOM 631 N N . THR A 1 78 ? -2.007 -16.852 13.263 1.00 86.25 78 THR A N 1
ATOM 632 C CA . THR A 1 78 ? -2.454 -16.241 12.008 1.00 86.25 78 THR A CA 1
ATOM 633 C C . THR A 1 78 ? -3.906 -15.817 12.195 1.00 86.25 78 THR A C 1
ATOM 635 O O . THR A 1 78 ? -4.688 -16.597 12.731 1.00 86.25 78 THR A O 1
ATOM 638 N N . ARG A 1 79 ? -4.243 -14.598 11.775 1.00 90.62 79 ARG A N 1
ATOM 639 C CA . ARG A 1 79 ? -5.607 -14.063 11.852 1.00 90.62 79 ARG A CA 1
ATOM 640 C C . ARG A 1 79 ? -6.076 -13.584 10.489 1.00 90.62 79 ARG A C 1
ATOM 642 O O . ARG A 1 79 ? -5.249 -13.223 9.649 1.00 90.62 79 ARG A O 1
ATOM 649 N N . THR A 1 80 ? -7.383 -13.560 10.298 1.00 93.81 80 THR A N 1
ATOM 650 C CA . THR A 1 80 ? -8.049 -13.127 9.070 1.00 93.81 80 THR A CA 1
ATOM 651 C C . THR A 1 80 ? -8.911 -11.912 9.368 1.00 93.81 80 THR A C 1
ATOM 653 O O . THR A 1 80 ? -9.616 -11.892 10.374 1.00 93.81 80 THR A O 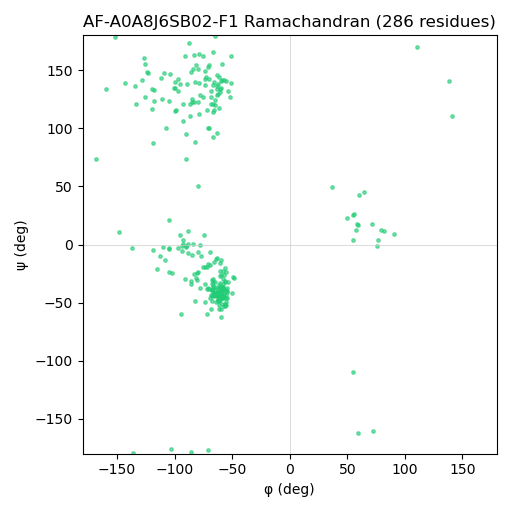1
ATOM 656 N N . ILE A 1 81 ? -8.811 -10.881 8.532 1.00 95.44 81 ILE A N 1
ATOM 657 C CA . ILE A 1 81 ? -9.547 -9.627 8.696 1.00 95.44 81 ILE A CA 1
ATOM 658 C C . ILE A 1 81 ? -10.461 -9.432 7.488 1.00 95.44 81 ILE A C 1
ATOM 660 O O . ILE A 1 81 ? -9.925 -9.362 6.378 1.00 95.44 81 ILE A O 1
ATOM 664 N N . PRO A 1 82 ? -11.783 -9.271 7.678 1.00 97.25 82 PRO A N 1
ATOM 665 C CA . PRO A 1 82 ? -12.688 -8.953 6.582 1.00 97.25 82 PRO A CA 1
ATOM 666 C C . PRO A 1 82 ? -12.223 -7.717 5.809 1.00 97.25 82 PRO A C 1
ATOM 668 O O . PRO A 1 82 ? -11.854 -6.684 6.375 1.00 97.25 82 PRO A O 1
ATOM 671 N N . THR A 1 83 ? -12.209 -7.830 4.489 1.00 97.94 83 THR A N 1
ATOM 672 C CA . THR A 1 83 ? -11.598 -6.853 3.595 1.00 97.94 83 THR A CA 1
ATOM 673 C C . THR A 1 83 ? -12.601 -5.762 3.271 1.00 97.94 83 THR A C 1
ATOM 675 O O . THR A 1 83 ? -13.561 -5.969 2.529 1.00 97.94 83 THR A O 1
ATOM 678 N N . HIS A 1 84 ? -12.343 -4.564 3.790 1.00 98.19 84 HIS A N 1
ATOM 679 C CA . HIS A 1 84 ? -13.165 -3.390 3.520 1.00 98.19 84 HIS A CA 1
ATOM 680 C C . HIS A 1 84 ? -13.298 -3.114 2.000 1.00 98.19 84 HIS A C 1
ATOM 682 O O . HIS A 1 84 ? -12.290 -3.193 1.286 1.00 98.19 84 HIS A O 1
ATOM 688 N N . PRO A 1 85 ? -14.475 -2.706 1.476 1.00 98.31 85 PRO A N 1
ATOM 689 C CA . PRO A 1 85 ? -14.675 -2.469 0.039 1.00 98.31 85 PRO A CA 1
ATOM 690 C C . PRO A 1 85 ? -13.680 -1.480 -0.587 1.00 98.31 85 PRO A C 1
ATOM 692 O O . PRO A 1 85 ? -13.171 -1.705 -1.685 1.00 98.31 85 PRO A O 1
ATOM 695 N N . HIS A 1 86 ? -13.329 -0.406 0.129 1.00 97.81 86 HIS A N 1
ATOM 696 C CA . HIS A 1 86 ? -12.307 0.536 -0.349 1.00 97.81 86 HIS A CA 1
ATOM 697 C C . HIS A 1 86 ? -10.913 -0.100 -0.410 1.00 97.81 86 HIS A C 1
ATOM 699 O O . HIS A 1 86 ? -10.161 0.184 -1.342 1.00 97.81 86 HIS A O 1
ATOM 705 N N . LEU A 1 87 ? -10.573 -0.987 0.535 1.00 97.94 87 LEU A N 1
ATOM 706 C CA . LEU A 1 87 ? -9.311 -1.722 0.486 1.00 97.94 87 LEU A CA 1
ATOM 707 C C . LEU A 1 87 ? -9.282 -2.645 -0.735 1.00 97.94 87 LEU A C 1
ATOM 709 O O . LEU A 1 87 ? -8.288 -2.636 -1.456 1.00 97.94 87 LEU A O 1
ATOM 713 N N . LYS A 1 88 ? -10.383 -3.358 -1.025 1.00 97.81 88 LYS A N 1
ATOM 714 C CA . LYS A 1 88 ? -10.503 -4.170 -2.247 1.00 97.81 88 LYS A CA 1
ATOM 715 C C . LYS A 1 88 ? -10.252 -3.344 -3.502 1.00 97.81 88 LYS A C 1
ATOM 717 O O . LYS A 1 88 ? -9.422 -3.721 -4.323 1.00 97.81 88 LYS A O 1
ATOM 722 N N . LYS A 1 89 ? -10.907 -2.187 -3.626 1.00 96.94 89 LYS A N 1
ATOM 723 C CA . LYS A 1 89 ? -10.732 -1.295 -4.782 1.00 96.94 89 LYS A CA 1
ATOM 724 C C . LYS A 1 89 ? -9.279 -0.833 -4.935 1.00 96.94 89 LYS A C 1
ATOM 726 O O . LYS A 1 89 ? -8.737 -0.885 -6.035 1.00 96.94 89 LYS A O 1
ATOM 731 N N . ILE A 1 90 ? -8.640 -0.411 -3.842 1.00 95.12 90 ILE A N 1
ATOM 732 C CA . ILE A 1 90 ? -7.249 0.067 -3.858 1.00 95.12 90 ILE A CA 1
ATOM 733 C C . ILE A 1 90 ? -6.277 -1.065 -4.208 1.00 95.12 90 ILE A C 1
ATOM 735 O O . ILE A 1 90 ? -5.385 -0.859 -5.027 1.00 95.12 90 ILE A O 1
ATOM 739 N N . LEU A 1 91 ? -6.445 -2.256 -3.626 1.00 94.62 91 LEU A N 1
ATOM 740 C CA . LEU A 1 91 ? -5.596 -3.410 -3.925 1.00 94.62 91 LEU A CA 1
ATOM 741 C C . LEU A 1 91 ? -5.779 -3.884 -5.370 1.00 94.62 91 LEU A C 1
ATOM 743 O O . LEU A 1 91 ? -4.785 -4.149 -6.044 1.00 94.62 91 LEU A O 1
ATOM 747 N N . GLN A 1 92 ? -7.013 -3.920 -5.880 1.00 93.75 92 GLN A N 1
ATOM 748 C CA . GLN A 1 92 ? -7.267 -4.284 -7.273 1.00 93.75 92 GLN A CA 1
ATOM 749 C C . GLN A 1 92 ? -6.627 -3.280 -8.234 1.00 93.75 92 GLN A C 1
ATOM 751 O O . GLN A 1 92 ? -5.961 -3.693 -9.181 1.00 93.75 92 GLN A O 1
ATOM 756 N N . GLN A 1 93 ? -6.763 -1.976 -7.970 1.00 89.06 93 GLN A N 1
ATOM 757 C CA . GLN A 1 93 ? -6.092 -0.951 -8.771 1.00 89.06 93 GLN A CA 1
ATOM 758 C C . GLN A 1 93 ? -4.572 -1.127 -8.719 1.00 89.06 93 GLN A C 1
ATOM 760 O O . GLN A 1 93 ? -3.923 -1.148 -9.758 1.00 89.06 93 GLN A O 1
ATOM 765 N N . TYR A 1 94 ? -4.012 -1.350 -7.528 1.00 88.81 94 TYR A N 1
ATOM 766 C CA . TYR A 1 94 ? -2.582 -1.591 -7.359 1.00 88.81 94 TYR A CA 1
ATOM 767 C C . TYR A 1 94 ? -2.089 -2.820 -8.152 1.00 88.81 94 TYR A C 1
ATOM 769 O O . TYR A 1 94 ? -0.996 -2.789 -8.734 1.00 88.81 94 TYR A O 1
ATOM 777 N N . ARG A 1 95 ? -2.905 -3.881 -8.234 1.00 87.44 95 ARG A N 1
ATOM 778 C CA . ARG A 1 95 ? -2.641 -5.039 -9.099 1.00 87.44 95 ARG A CA 1
ATOM 779 C C . ARG A 1 95 ? -2.555 -4.621 -10.568 1.00 87.44 95 ARG A C 1
ATOM 781 O O . ARG A 1 95 ? -1.538 -4.885 -11.207 1.00 87.44 95 ARG A O 1
ATOM 788 N N . GLN A 1 96 ? -3.591 -3.958 -11.080 1.00 85.00 96 GLN A N 1
ATOM 789 C CA . GLN A 1 96 ? -3.675 -3.547 -12.487 1.00 85.00 96 GLN A CA 1
ATOM 790 C C . GLN A 1 96 ? -2.539 -2.604 -12.887 1.00 85.00 96 GLN A C 1
ATOM 792 O O . GLN A 1 96 ? -1.860 -2.831 -13.885 1.00 85.00 96 GLN A O 1
ATOM 797 N N . ASP A 1 97 ? -2.266 -1.613 -12.044 1.00 80.62 97 ASP A N 1
ATOM 798 C CA . ASP A 1 97 ? -1.180 -0.651 -12.211 1.00 80.62 97 ASP A CA 1
ATOM 799 C C . ASP A 1 97 ? 0.173 -1.338 -12.395 1.00 80.62 97 ASP A C 1
ATOM 801 O O . ASP A 1 97 ? 0.989 -0.947 -13.228 1.00 80.62 97 ASP A O 1
ATOM 805 N N . SER A 1 98 ? 0.428 -2.398 -11.633 1.00 80.06 98 SER A N 1
ATOM 806 C CA . SER A 1 98 ? 1.695 -3.105 -11.761 1.00 80.06 98 SER A CA 1
ATOM 807 C C 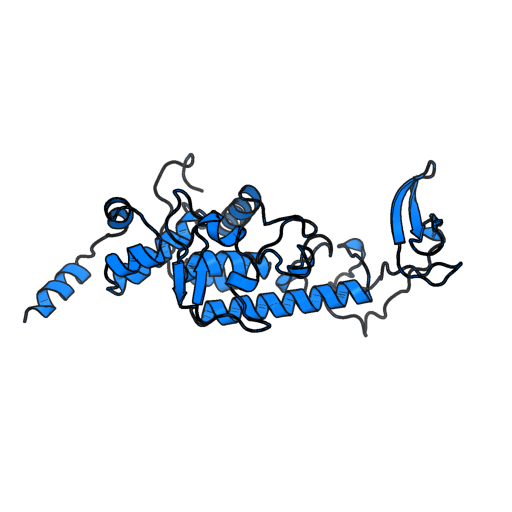. SER A 1 98 ? 1.723 -4.073 -12.942 1.00 80.06 98 SER A C 1
ATOM 809 O O . SER A 1 98 ? 2.801 -4.274 -13.489 1.00 80.06 98 SER A O 1
ATOM 811 N N . LEU A 1 99 ? 0.593 -4.673 -13.340 1.00 80.00 99 LEU A N 1
ATOM 812 C CA . LEU A 1 99 ? 0.524 -5.474 -14.568 1.00 80.00 99 LEU A CA 1
ATOM 813 C C . LEU A 1 99 ? 0.850 -4.615 -15.789 1.00 80.00 99 LEU A C 1
ATOM 815 O O . LEU A 1 99 ? 1.641 -5.024 -16.636 1.00 80.00 99 LEU A O 1
ATOM 819 N N . GLU A 1 100 ? 0.325 -3.392 -15.832 1.00 77.25 100 GLU A N 1
ATOM 820 C CA . GLU A 1 100 ? 0.663 -2.441 -16.886 1.00 77.25 100 GLU A CA 1
ATOM 821 C C . GLU A 1 100 ? 2.157 -2.091 -16.856 1.00 77.25 100 GLU A C 1
ATOM 823 O O . GLU A 1 100 ? 2.823 -2.119 -17.886 1.00 77.25 100 GLU A O 1
ATOM 828 N N . LEU A 1 101 ? 2.749 -1.865 -15.679 1.00 74.56 101 LEU A N 1
ATOM 829 C CA . LEU A 1 101 ? 4.195 -1.633 -15.570 1.00 74.56 101 LEU A CA 1
ATOM 830 C C . LEU A 1 101 ? 5.043 -2.820 -16.057 1.00 74.56 101 LEU A C 1
ATOM 832 O O . LEU A 1 101 ? 6.118 -2.611 -16.623 1.00 74.56 101 LEU A O 1
ATOM 836 N N . LEU A 1 102 ? 4.586 -4.055 -15.851 1.00 75.31 102 LEU A N 1
ATOM 837 C CA . LEU A 1 102 ? 5.263 -5.249 -16.363 1.00 75.31 102 LEU A CA 1
ATOM 838 C C . LEU A 1 102 ? 5.191 -5.317 -17.880 1.00 75.31 102 LEU A C 1
AT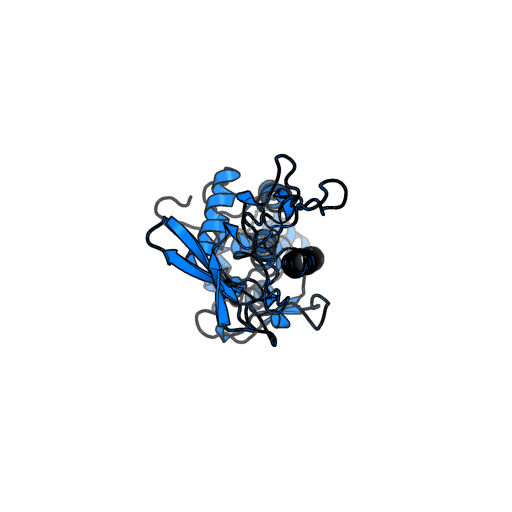OM 840 O O . LEU A 1 102 ? 6.230 -5.446 -18.525 1.00 75.31 102 LEU A O 1
ATOM 844 N N . ARG A 1 103 ? 3.996 -5.125 -18.437 1.00 76.19 103 ARG A N 1
ATOM 845 C CA . ARG A 1 103 ? 3.782 -5.045 -19.880 1.00 76.19 103 ARG A CA 1
ATOM 846 C C . ARG A 1 103 ? 4.672 -3.973 -20.513 1.00 76.19 103 ARG A C 1
ATOM 848 O O . ARG A 1 103 ? 5.358 -4.233 -21.495 1.00 76.19 103 ARG A O 1
ATOM 855 N N . LEU A 1 104 ? 4.737 -2.780 -19.918 1.00 73.31 104 LEU A N 1
ATOM 856 C CA . LEU A 1 104 ? 5.618 -1.701 -20.377 1.00 73.31 104 LEU A CA 1
ATOM 857 C C . LEU A 1 104 ? 7.100 -2.112 -20.329 1.00 73.31 104 LEU A C 1
ATOM 859 O O . LEU A 1 104 ? 7.869 -1.757 -21.220 1.00 73.31 104 LEU A O 1
ATOM 863 N N . ARG A 1 105 ? 7.524 -2.894 -19.329 1.00 73.06 105 ARG A N 1
ATOM 864 C CA . ARG A 1 105 ? 8.910 -3.391 -19.232 1.00 73.06 105 ARG A CA 1
ATOM 865 C C . ARG A 1 105 ? 9.228 -4.431 -20.289 1.00 73.06 105 ARG A C 1
ATOM 867 O O . ARG A 1 105 ? 10.340 -4.422 -20.811 1.00 73.06 105 ARG A O 1
ATOM 874 N N . GLU A 1 106 ? 8.282 -5.302 -20.601 1.00 72.88 106 GLU A N 1
ATOM 875 C CA . GLU A 1 106 ? 8.414 -6.271 -21.690 1.00 72.88 106 GLU A CA 1
ATOM 876 C C . GLU A 1 106 ? 8.511 -5.577 -23.052 1.00 72.88 106 GLU A C 1
ATOM 878 O O . GLU A 1 106 ? 9.284 -6.012 -23.900 1.00 72.88 106 GLU A O 1
ATOM 883 N N . LEU A 1 107 ? 7.787 -4.470 -23.240 1.00 69.56 107 LEU A N 1
ATOM 884 C CA . LEU A 1 107 ? 7.787 -3.704 -24.489 1.00 69.56 107 LEU A CA 1
ATOM 885 C C . LEU A 1 107 ? 9.019 -2.804 -24.664 1.00 69.56 107 LEU A C 1
ATOM 887 O O . LEU A 1 107 ? 9.504 -2.639 -25.783 1.00 69.56 107 LEU A O 1
ATOM 891 N N . PHE A 1 108 ? 9.518 -2.192 -23.585 1.00 67.38 108 PHE A N 1
ATOM 892 C CA . PHE A 1 108 ? 10.513 -1.112 -23.672 1.00 67.38 108 PHE A CA 1
ATOM 893 C C . PHE A 1 108 ? 11.854 -1.416 -22.994 1.00 67.38 108 PHE A C 1
ATOM 895 O O . PHE A 1 108 ? 12.799 -0.625 -23.100 1.00 67.38 108 PHE A O 1
ATOM 902 N N . GLY A 1 109 ? 11.966 -2.558 -22.317 1.00 69.38 109 GLY A N 1
ATOM 903 C CA . GLY A 1 109 ? 13.101 -2.878 -21.463 1.00 69.38 109 GLY A CA 1
ATOM 904 C C . GLY A 1 109 ? 13.095 -2.055 -20.173 1.00 69.38 109 GLY A C 1
ATOM 905 O O . GLY A 1 109 ? 12.071 -1.540 -19.725 1.00 69.38 109 GLY A O 1
ATOM 906 N N . GLY A 1 110 ? 14.254 -1.948 -19.519 1.00 70.88 110 GLY A N 1
ATOM 907 C CA . GLY A 1 110 ? 14.366 -1.106 -18.329 1.00 70.88 110 GLY A CA 1
ATOM 908 C C . GLY A 1 110 ? 14.363 0.381 -18.689 1.00 70.88 110 GLY A C 1
ATOM 909 O O . GLY A 1 110 ? 15.064 0.752 -19.620 1.00 70.88 110 GLY A O 1
ATOM 910 N N . TRP A 1 111 ? 13.656 1.240 -17.952 1.00 71.19 111 TRP A N 1
ATOM 911 C CA . TRP A 1 111 ? 13.639 2.692 -18.200 1.00 71.19 111 TRP A CA 1
ATOM 912 C C . TRP A 1 111 ? 13.996 3.500 -16.955 1.00 71.19 111 TRP A C 1
ATOM 914 O O . TRP A 1 111 ? 13.896 3.009 -15.832 1.00 71.19 111 TRP A O 1
ATOM 924 N N . SER A 1 112 ? 14.394 4.755 -17.167 1.00 69.69 112 SER A N 1
ATOM 925 C CA . SER A 1 112 ? 14.582 5.788 -16.141 1.00 69.69 112 SER A CA 1
ATOM 926 C C . SER A 1 112 ? 13.992 7.126 -16.610 1.00 69.69 112 SER A C 1
ATOM 928 O O . SER A 1 112 ? 13.524 7.214 -17.742 1.00 69.69 112 SER A O 1
ATOM 930 N N . HIS A 1 113 ? 14.078 8.192 -15.802 1.00 65.62 113 HIS A N 1
ATOM 931 C CA . HIS A 1 113 ? 13.683 9.554 -16.211 1.00 65.62 113 HIS A CA 1
ATOM 932 C C . HIS A 1 113 ? 14.282 10.003 -17.557 1.00 65.62 113 HIS A C 1
ATOM 934 O O . HIS A 1 113 ? 13.667 10.789 -18.264 1.00 65.62 113 HIS A O 1
ATOM 940 N N . LYS A 1 114 ? 15.452 9.474 -17.942 1.00 68.25 114 LYS A N 1
ATOM 941 C CA . LYS A 1 114 ? 16.123 9.788 -19.215 1.00 68.25 114 LYS A CA 1
ATOM 942 C C . LYS A 1 114 ? 15.404 9.238 -20.451 1.00 68.25 114 LYS A C 1
ATOM 944 O O . LYS A 1 114 ? 15.699 9.661 -21.560 1.00 68.25 114 LYS A O 1
ATOM 949 N N . ASN A 1 115 ? 14.509 8.268 -20.272 1.00 69.75 115 ASN A N 1
ATOM 950 C CA . ASN A 1 115 ? 13.752 7.634 -21.352 1.00 69.75 115 ASN A CA 1
ATOM 951 C C . ASN A 1 115 ? 12.417 8.346 -21.642 1.00 69.75 115 ASN A C 1
ATOM 953 O O . ASN A 1 115 ? 11.679 7.914 -22.528 1.00 69.75 115 ASN A O 1
ATOM 957 N N . LEU A 1 116 ? 12.098 9.403 -20.887 1.00 67.56 116 LEU A N 1
ATOM 958 C CA . LEU A 1 116 ? 10.820 10.109 -20.926 1.00 67.56 116 LEU A CA 1
ATOM 959 C C . LEU A 1 116 ? 10.976 11.501 -21.556 1.00 67.56 116 LEU A C 1
ATOM 961 O O . LEU A 1 116 ? 12.017 12.138 -21.395 1.00 67.56 116 LEU A O 1
ATOM 965 N N . ASN A 1 117 ? 9.939 11.981 -22.246 1.00 68.94 117 ASN A N 1
ATOM 966 C CA . ASN A 1 117 ? 9.846 13.380 -22.682 1.00 68.94 117 ASN A CA 1
ATOM 967 C C . ASN A 1 117 ? 9.248 14.282 -21.577 1.00 68.94 117 ASN A C 1
ATOM 969 O O . ASN A 1 117 ? 8.920 13.817 -20.483 1.00 68.94 117 ASN A O 1
ATOM 973 N N . SER A 1 118 ? 9.076 15.575 -21.869 1.00 66.75 118 SER A N 1
ATOM 974 C CA . SER A 1 118 ? 8.474 16.565 -20.956 1.00 66.75 118 SER A CA 1
ATOM 975 C C . SER A 1 118 ? 7.027 16.255 -20.551 1.00 66.75 118 SER A C 1
ATOM 977 O O . SER A 1 118 ? 6.583 16.702 -19.498 1.00 66.75 118 SER A O 1
ATOM 979 N N . GLU A 1 119 ? 6.306 15.467 -21.349 1.00 66.25 119 GLU A N 1
ATOM 980 C CA . GLU A 1 119 ? 4.939 15.005 -21.076 1.00 66.25 119 GLU A CA 1
ATOM 981 C C . GLU A 1 119 ? 4.905 13.674 -20.299 1.00 66.25 119 GLU A C 1
ATOM 983 O O . GLU A 1 119 ? 3.830 13.169 -19.976 1.00 66.25 119 GLU A O 1
ATOM 988 N N . GLY A 1 120 ? 6.065 13.073 -20.005 1.00 63.47 120 GLY A N 1
ATOM 989 C CA . GLY A 1 120 ? 6.165 11.776 -19.330 1.00 63.47 120 GLY A CA 1
ATOM 990 C C . GLY A 1 120 ? 5.934 10.561 -20.237 1.00 63.47 120 GLY A C 1
ATOM 991 O O . GLY A 1 120 ? 5.786 9.447 -19.735 1.00 63.47 120 GLY A O 1
ATOM 992 N N . LYS A 1 121 ? 5.919 10.734 -21.564 1.00 67.19 121 LYS A N 1
ATOM 993 C CA . LYS A 1 121 ? 5.824 9.623 -22.522 1.00 67.19 121 LYS A CA 1
ATOM 994 C C . LYS A 1 121 ? 7.176 8.940 -22.697 1.00 67.19 121 LYS A C 1
ATOM 996 O O . LYS A 1 121 ? 8.197 9.619 -22.822 1.00 67.19 121 LYS A O 1
ATOM 1001 N N . LEU A 1 122 ? 7.180 7.606 -22.761 1.00 66.56 122 LEU A N 1
ATOM 1002 C CA . LEU A 1 122 ? 8.358 6.841 -23.176 1.00 66.56 122 LEU A CA 1
ATOM 1003 C C . LEU A 1 122 ? 8.647 7.122 -24.651 1.00 66.56 122 LEU A C 1
ATOM 1005 O O . LEU A 1 122 ? 7.865 6.755 -25.520 1.00 66.56 122 LEU A O 1
ATOM 1009 N N . VAL A 1 123 ? 9.773 7.767 -24.930 1.00 66.00 123 VAL A N 1
ATOM 1010 C CA . VAL A 1 123 ? 10.184 8.135 -26.299 1.00 66.00 123 VAL A CA 1
ATOM 1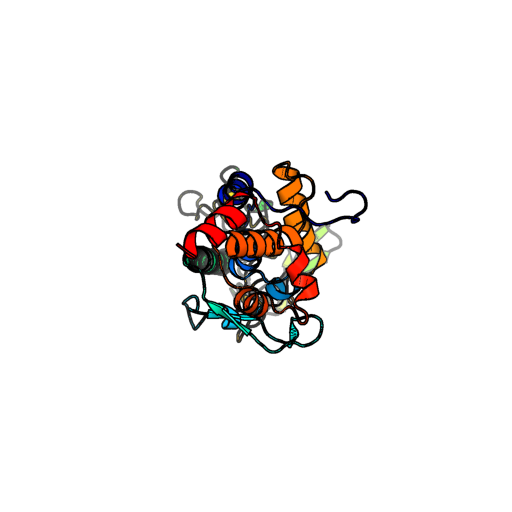011 C C . VAL A 1 123 ? 11.425 7.371 -26.766 1.00 66.00 123 VAL A C 1
ATOM 1013 O O . VAL A 1 123 ? 11.757 7.369 -27.948 1.00 66.00 123 VAL A O 1
ATOM 1016 N N . TRP A 1 124 ? 12.077 6.651 -25.849 1.00 59.91 124 TRP A N 1
ATOM 1017 C CA . TRP A 1 124 ? 13.252 5.829 -26.127 1.00 59.91 124 TRP A CA 1
ATOM 1018 C C . TRP A 1 124 ? 13.103 4.458 -25.476 1.00 59.91 124 TRP A C 1
ATOM 1020 O O . TRP A 1 124 ? 13.015 4.379 -24.245 1.00 59.91 124 TRP A O 1
ATOM 1030 N N . ASN A 1 125 ? 13.135 3.380 -26.265 1.00 63.59 125 ASN A N 1
ATOM 1031 C CA . ASN A 1 125 ? 13.278 2.040 -25.701 1.00 63.59 125 ASN A CA 1
ATOM 1032 C C . ASN A 1 125 ? 14.758 1.704 -25.440 1.00 63.59 125 ASN A C 1
ATOM 1034 O O . ASN A 1 125 ? 15.663 2.206 -26.102 1.00 63.59 125 ASN A O 1
ATOM 1038 N N . ASN A 1 126 ? 15.004 0.849 -24.448 1.00 63.09 126 ASN A N 1
ATOM 1039 C CA . ASN A 1 126 ? 16.329 0.274 -24.173 1.00 63.09 126 ASN A CA 1
ATOM 1040 C C . ASN A 1 126 ? 16.394 -1.191 -24.636 1.00 63.09 126 ASN A C 1
ATOM 1042 O O . ASN A 1 126 ? 17.189 -1.986 -24.133 1.00 63.09 126 ASN A O 1
ATOM 1046 N N . MET A 1 127 ? 15.502 -1.571 -25.551 1.00 66.50 127 MET A N 1
ATOM 1047 C CA . MET A 1 127 ? 15.356 -2.937 -26.025 1.00 66.50 127 MET A CA 1
ATOM 1048 C C . MET A 1 127 ? 16.260 -3.134 -27.237 1.00 66.50 127 MET A C 1
ATOM 1050 O O . MET A 1 127 ? 15.818 -3.147 -28.381 1.00 66.50 127 MET A O 1
ATOM 1054 N N . PHE A 1 128 ? 17.557 -3.214 -26.959 1.00 73.19 128 PHE A N 1
ATOM 1055 C CA . PHE A 1 128 ? 18.570 -3.474 -27.970 1.00 73.19 128 PHE A CA 1
ATOM 1056 C C . PHE A 1 128 ? 18.270 -4.795 -28.683 1.00 73.19 128 PHE A C 1
ATOM 1058 O O . PHE A 1 128 ? 17.875 -5.764 -28.036 1.00 73.19 128 PHE A O 1
ATOM 1065 N N . GLN A 1 129 ? 18.499 -4.856 -29.992 1.00 80.00 129 GLN A N 1
ATOM 1066 C CA . GLN A 1 129 ? 18.617 -6.123 -30.712 1.00 80.00 129 GLN A CA 1
ATOM 1067 C C . GLN A 1 129 ? 20.090 -6.441 -30.931 1.00 80.00 129 GLN A C 1
ATOM 1069 O O . GLN A 1 129 ? 20.885 -5.572 -31.288 1.00 80.00 129 GLN A O 1
ATOM 1074 N N . CYS A 1 130 ? 20.466 -7.692 -30.675 1.00 82.19 130 CYS A N 1
ATOM 1075 C CA . CYS A 1 130 ? 21.812 -8.165 -30.945 1.00 82.19 130 CYS A CA 1
ATOM 1076 C C . CYS A 1 130 ? 22.061 -8.218 -32.452 1.00 82.19 130 CYS A C 1
ATOM 1078 O O . CYS A 1 130 ? 21.396 -8.998 -33.121 1.00 82.19 130 CYS A O 1
ATOM 1080 N N . PRO A 1 131 ? 23.067 -7.501 -32.983 1.00 85.44 131 PRO A N 1
ATOM 1081 C CA . PRO A 1 131 ? 23.344 -7.501 -34.420 1.00 85.44 131 PRO A CA 1
ATOM 1082 C C . PRO A 1 131 ? 23.892 -8.842 -34.938 1.00 85.44 131 PRO A C 1
ATOM 1084 O O . PRO A 1 131 ? 24.097 -8.989 -36.135 1.00 85.44 131 PRO A O 1
ATOM 1087 N N . LEU A 1 132 ? 24.177 -9.805 -34.050 1.00 88.69 132 LEU A N 1
ATOM 1088 C CA . LEU A 1 132 ? 24.691 -11.130 -34.414 1.00 88.69 132 LEU A CA 1
ATOM 1089 C C . LEU A 1 132 ? 23.646 -12.247 -34.320 1.00 88.69 132 LEU A C 1
ATOM 1091 O O . LEU A 1 132 ? 23.833 -13.295 -34.925 1.00 88.69 132 LEU A O 1
ATOM 1095 N N . CYS A 1 133 ? 22.595 -12.081 -33.512 1.00 88.56 133 CYS A N 1
ATOM 1096 C CA . CYS A 1 133 ? 21.631 -13.161 -33.262 1.00 88.56 133 CYS A CA 1
ATOM 1097 C C . CYS A 1 133 ? 20.199 -12.680 -33.002 1.00 88.56 133 CYS A C 1
ATOM 1099 O O . CYS A 1 133 ? 19.390 -13.447 -32.486 1.00 88.56 133 CYS A O 1
ATOM 1101 N N . ASP A 1 134 ? 19.918 -11.397 -33.242 1.00 83.19 134 ASP A N 1
ATOM 1102 C CA . ASP A 1 134 ? 18.634 -10.707 -33.047 1.00 83.19 134 ASP A CA 1
ATOM 1103 C C . ASP A 1 134 ? 18.011 -10.791 -31.643 1.00 83.19 134 ASP A C 1
ATOM 1105 O O . ASP A 1 134 ? 16.935 -10.244 -31.385 1.00 83.19 134 ASP A O 1
ATOM 1109 N N . SER A 1 135 ? 18.708 -11.413 -30.689 1.00 81.56 135 SER A N 1
ATOM 1110 C CA . SER A 1 135 ? 18.266 -11.527 -29.305 1.00 81.56 135 SER A CA 1
ATOM 1111 C C . SER A 1 135 ? 18.126 -10.154 -28.652 1.00 81.56 135 SER A C 1
ATOM 1113 O O . SER A 1 135 ? 19.001 -9.297 -28.780 1.00 81.56 135 SER A O 1
ATOM 1115 N N . LYS A 1 136 ? 17.047 -9.981 -27.883 1.00 77.94 136 LYS A N 1
ATOM 1116 C CA . LYS A 1 136 ? 16.768 -8.774 -27.087 1.00 77.94 136 LYS A CA 1
ATOM 1117 C C . LYS A 1 136 ? 17.290 -8.859 -25.650 1.00 77.94 136 LYS A C 1
ATOM 1119 O O . LYS A 1 136 ? 17.120 -7.937 -24.853 1.00 77.94 136 LYS A O 1
ATOM 1124 N N . HIS A 1 137 ? 17.919 -9.977 -25.288 1.00 78.69 137 HIS A N 1
ATOM 1125 C CA . HIS A 1 137 ? 18.359 -10.240 -23.924 1.00 78.69 137 HIS A CA 1
ATOM 1126 C C . HIS A 1 137 ? 19.805 -9.791 -23.726 1.00 78.69 137 HIS A C 1
ATOM 1128 O O . HIS A 1 137 ? 20.745 -10.451 -24.170 1.00 78.69 137 HIS A O 1
ATOM 1134 N N . PHE A 1 138 ? 19.989 -8.686 -23.007 1.00 80.06 138 PHE A N 1
ATOM 1135 C CA . PHE A 1 138 ? 21.304 -8.141 -22.676 1.00 80.06 138 PHE A CA 1
ATOM 1136 C C . PHE A 1 138 ? 21.494 -7.985 -21.169 1.00 80.06 138 PHE A C 1
ATOM 1138 O O . PHE A 1 138 ? 20.563 -7.672 -20.431 1.00 80.06 138 PHE A O 1
ATOM 1145 N N . SER A 1 139 ? 22.736 -8.132 -20.711 1.00 79.44 139 SER A N 1
ATOM 1146 C CA . SER A 1 139 ? 23.168 -7.688 -19.382 1.00 79.44 139 SER A CA 1
ATOM 1147 C C . SER A 1 139 ? 24.122 -6.512 -19.487 1.00 79.44 139 SER A C 1
ATOM 1149 O O . SER A 1 139 ? 25.161 -6.619 -20.138 1.00 79.44 139 SER A O 1
ATOM 1151 N N . LYS A 1 140 ? 23.788 -5.422 -18.796 1.00 80.94 140 LYS A N 1
ATOM 1152 C CA . LYS A 1 140 ? 24.644 -4.246 -18.635 1.00 80.94 140 LYS A CA 1
ATOM 1153 C C . LYS A 1 140 ? 25.925 -4.627 -17.880 1.00 80.94 140 LYS A C 1
ATOM 1155 O O . LYS A 1 140 ? 25.839 -5.256 -16.830 1.00 80.94 140 LYS A O 1
ATOM 1160 N N . GLN A 1 141 ? 27.081 -4.275 -18.429 1.00 83.38 141 GLN A N 1
ATOM 1161 C CA . GLN A 1 141 ? 28.401 -4.552 -17.854 1.00 83.38 141 GLN A CA 1
ATOM 1162 C C . GLN A 1 141 ? 28.996 -3.294 -17.207 1.00 83.38 141 GLN A C 1
ATOM 1164 O O . GLN A 1 141 ? 28.333 -2.263 -17.107 1.00 83.38 141 GLN A O 1
ATOM 1169 N N . GLY A 1 142 ? 30.234 -3.370 -16.721 1.00 75.25 142 GLY A N 1
ATOM 1170 C CA . GLY A 1 142 ? 30.969 -2.186 -16.276 1.00 75.25 142 GLY A CA 1
ATOM 1171 C C . GLY A 1 142 ? 31.277 -1.206 -17.418 1.00 75.25 142 GLY A C 1
ATOM 1172 O O . GLY A 1 142 ? 30.939 -1.435 -18.581 1.00 75.25 142 GLY A O 1
ATOM 1173 N N . TRP A 1 143 ? 31.937 -0.107 -17.065 1.00 69.94 143 TRP A N 1
ATOM 1174 C CA . TRP A 1 143 ? 32.463 0.873 -18.015 1.00 69.94 143 TRP A CA 1
ATOM 1175 C C . TRP A 1 143 ? 33.817 0.398 -18.555 1.00 69.94 143 TRP A C 1
ATOM 1177 O O . TRP A 1 143 ? 34.627 -0.125 -17.788 1.00 69.94 143 TRP A O 1
ATOM 1187 N N . TYR A 1 144 ? 34.077 0.590 -19.850 1.00 68.25 144 TYR A N 1
ATOM 1188 C CA . TYR A 1 144 ? 35.415 0.385 -20.425 1.00 68.25 144 TYR A CA 1
ATOM 1189 C C . TYR A 1 144 ? 36.266 1.662 -20.317 1.00 68.25 144 TYR A C 1
ATOM 1191 O O . TYR A 1 144 ? 35.762 2.713 -19.911 1.00 68.25 144 TYR A O 1
ATOM 1199 N N . ARG A 1 145 ? 37.558 1.582 -20.682 1.00 58.19 145 ARG A N 1
ATOM 1200 C CA . ARG A 1 145 ? 38.524 2.705 -20.606 1.00 58.19 145 ARG A CA 1
ATOM 1201 C C . ARG A 1 145 ? 38.002 4.015 -21.220 1.00 58.19 145 ARG A C 1
ATOM 1203 O O . ARG A 1 145 ? 38.327 5.082 -20.709 1.00 58.19 145 ARG A O 1
ATOM 1210 N N . ASP A 1 146 ? 37.120 3.924 -22.212 1.00 63.44 146 ASP A N 1
ATOM 1211 C CA . ASP A 1 146 ? 36.585 5.064 -22.967 1.00 63.44 146 ASP A CA 1
ATOM 1212 C C . ASP A 1 146 ? 35.322 5.692 -22.348 1.00 63.44 146 ASP A C 1
ATOM 1214 O O . ASP A 1 146 ? 34.648 6.498 -22.984 1.00 63.44 146 ASP A O 1
ATOM 1218 N N . LYS A 1 147 ? 34.966 5.327 -21.105 1.00 76.19 147 LYS A N 1
ATOM 1219 C CA . LYS A 1 147 ? 33.728 5.759 -20.420 1.00 76.19 147 LYS A CA 1
ATOM 1220 C C . LYS A 1 147 ? 32.452 5.437 -21.201 1.00 76.19 147 LYS A C 1
ATOM 1222 O O . LYS A 1 147 ? 31.426 6.086 -21.009 1.00 76.19 147 LYS A O 1
ATOM 1227 N N . GLU A 1 148 ? 32.488 4.414 -22.043 1.00 78.69 148 GLU A N 1
ATOM 1228 C CA . GLU A 1 148 ? 31.302 3.923 -22.726 1.00 78.69 148 GLU A CA 1
ATOM 1229 C C . GLU A 1 148 ? 30.704 2.729 -21.982 1.00 78.69 148 GLU A C 1
ATOM 1231 O O . GLU A 1 148 ? 31.411 1.882 -21.422 1.00 78.69 148 GLU A O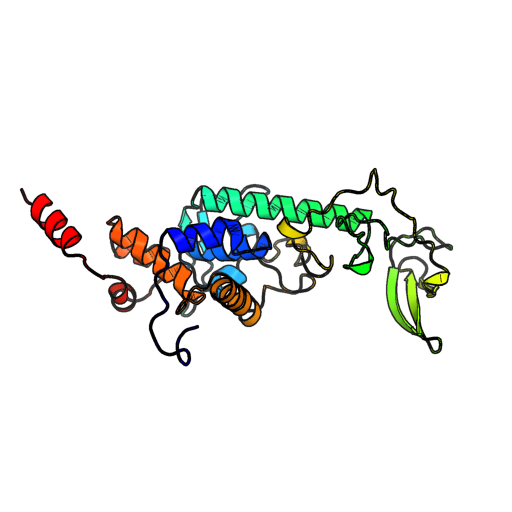 1
ATOM 1236 N N . GLN A 1 149 ? 29.375 2.682 -21.965 1.00 81.81 149 GLN A N 1
ATOM 1237 C CA . GLN A 1 149 ? 28.631 1.589 -21.377 1.00 81.81 149 GLN A CA 1
ATOM 1238 C C . GLN A 1 149 ? 28.681 0.357 -22.289 1.00 81.81 149 GLN A C 1
ATOM 1240 O O . GLN A 1 149 ? 28.314 0.420 -23.461 1.00 81.81 149 GLN A O 1
ATOM 1245 N N . VAL A 1 150 ? 29.079 -0.786 -21.728 1.00 84.44 150 VAL A N 1
ATOM 1246 C CA . VAL A 1 150 ? 29.128 -2.068 -22.445 1.00 84.44 150 VAL A CA 1
ATOM 1247 C C . VAL A 1 150 ? 27.954 -2.956 -22.033 1.00 84.44 150 VAL A C 1
ATOM 1249 O O . VAL A 1 150 ? 27.505 -2.932 -20.882 1.00 84.44 150 VAL A O 1
ATOM 1252 N N . TYR A 1 151 ? 27.461 -3.758 -22.970 1.00 86.88 151 TYR A N 1
ATOM 1253 C CA . TYR A 1 151 ? 26.409 -4.749 -22.784 1.00 86.88 151 TYR A CA 1
ATOM 1254 C C . TYR A 1 151 ? 26.864 -6.112 -23.313 1.00 86.88 151 TYR A C 1
ATOM 1256 O O . TYR A 1 151 ? 27.518 -6.203 -24.344 1.00 86.88 151 TYR A O 1
ATOM 1264 N N . LEU A 1 152 ? 26.492 -7.182 -22.615 1.00 87.19 152 LEU A N 1
ATOM 1265 C CA . LEU A 1 152 ? 26.709 -8.573 -23.022 1.00 87.19 152 LEU A CA 1
ATOM 1266 C C . LEU A 1 152 ? 25.381 -9.163 -23.500 1.00 87.19 152 LEU A C 1
ATOM 1268 O O . LEU A 1 152 ? 24.429 -9.186 -22.713 1.00 87.19 152 LEU A O 1
ATOM 1272 N N . CYS A 1 153 ? 25.317 -9.667 -24.733 1.00 88.06 153 CYS A N 1
ATOM 1273 C CA . CYS A 1 153 ? 24.171 -10.447 -25.197 1.00 88.06 153 CYS A CA 1
ATOM 1274 C C . CYS A 1 153 ? 24.121 -11.789 -24.452 1.00 88.06 153 CYS A C 1
ATOM 1276 O O . CYS A 1 153 ? 25.103 -12.525 -24.426 1.00 88.06 153 CYS A O 1
ATOM 1278 N N . LYS A 1 154 ? 22.978 -12.125 -23.850 1.00 86.00 154 LYS A N 1
ATOM 1279 C CA . LYS A 1 154 ? 22.783 -13.377 -23.100 1.00 86.00 154 LYS A CA 1
ATOM 1280 C C . LYS A 1 154 ? 22.572 -14.609 -23.980 1.00 86.00 154 LYS A C 1
ATOM 1282 O O . LYS A 1 154 ? 22.569 -15.708 -23.450 1.00 86.00 154 LYS A O 1
ATOM 1287 N N . ASN A 1 155 ? 22.387 -14.422 -25.285 1.00 88.50 155 ASN A N 1
ATOM 1288 C CA . ASN A 1 155 ? 22.201 -15.518 -26.230 1.00 88.50 155 ASN A CA 1
ATOM 1289 C C . ASN A 1 155 ? 23.530 -15.927 -26.886 1.00 88.50 155 ASN A C 1
ATOM 1291 O O . ASN A 1 155 ? 23.988 -17.048 -26.707 1.00 88.50 155 ASN A O 1
ATOM 1295 N N . CYS A 1 156 ? 24.196 -15.004 -27.593 1.00 92.31 156 CYS A N 1
ATOM 1296 C CA . CYS A 1 156 ? 25.459 -15.291 -28.289 1.00 92.31 156 CYS A CA 1
ATOM 1297 C C . CYS A 1 156 ? 26.723 -14.977 -27.470 1.00 92.31 156 CYS A C 1
ATOM 1299 O O . CYS A 1 156 ? 27.831 -15.164 -27.963 1.00 92.31 156 CYS A O 1
ATOM 1301 N N . HIS A 1 157 ? 26.578 -14.464 -26.243 1.00 91.69 157 HIS A N 1
ATOM 1302 C CA . HIS A 1 157 ? 27.684 -14.106 -25.342 1.00 91.69 157 HIS A CA 1
ATOM 1303 C C . HIS A 1 157 ? 28.668 -13.050 -25.883 1.00 91.69 157 HIS A C 1
ATOM 1305 O O . HIS A 1 157 ? 29.758 -12.877 -25.340 1.00 91.69 157 HIS A O 1
ATOM 1311 N N . SER A 1 158 ? 28.291 -12.298 -26.919 1.00 91.19 158 SER A N 1
ATOM 1312 C CA . SER A 1 158 ? 29.120 -11.223 -27.476 1.00 91.19 158 SER A CA 1
ATOM 1313 C C . SER A 1 158 ? 28.919 -9.895 -26.740 1.00 91.19 158 SER A C 1
ATOM 1315 O O . SER A 1 158 ? 27.822 -9.590 -26.256 1.00 91.19 158 SER A O 1
ATOM 1317 N N . TYR A 1 159 ? 29.985 -9.095 -26.679 1.00 90.69 159 TYR A N 1
ATOM 1318 C CA . TYR A 1 159 ? 29.995 -7.776 -26.048 1.00 90.69 159 TYR A CA 1
ATOM 1319 C C . TYR A 1 159 ? 29.761 -6.670 -27.077 1.00 90.69 159 TYR A C 1
ATOM 1321 O O . TYR A 1 159 ? 30.337 -6.681 -28.163 1.00 90.69 159 TYR A O 1
ATOM 1329 N N . PHE A 1 160 ? 28.947 -5.687 -26.704 1.00 87.38 160 PHE A N 1
ATOM 1330 C CA . PHE A 1 160 ? 28.595 -4.550 -27.540 1.00 87.38 160 PHE A CA 1
ATOM 1331 C C . PHE A 1 160 ? 28.694 -3.254 -26.744 1.00 87.38 160 PHE A C 1
ATOM 1333 O O . PHE A 1 160 ? 28.239 -3.165 -25.603 1.00 87.38 160 PHE A O 1
ATOM 1340 N N . HIS A 1 161 ? 29.277 -2.245 -27.373 1.00 86.31 161 HIS A N 1
ATOM 1341 C CA . HIS A 1 161 ? 29.238 -0.866 -26.908 1.00 86.31 161 HIS A CA 1
ATOM 1342 C C . HIS A 1 161 ? 27.834 -0.288 -27.132 1.00 86.31 161 HIS A C 1
ATOM 1344 O O . HIS A 1 161 ? 27.203 -0.622 -28.135 1.00 86.31 161 HIS A O 1
ATOM 1350 N N . GLU A 1 162 ? 27.337 0.561 -26.226 1.00 80.56 162 GLU A N 1
ATOM 1351 C CA . GLU A 1 162 ? 25.993 1.154 -26.339 1.00 80.56 162 GLU A CA 1
ATOM 1352 C C . GLU A 1 162 ? 25.782 1.873 -27.681 1.00 80.56 162 GLU A C 1
ATOM 1354 O O . GLU A 1 162 ? 24.713 1.737 -28.267 1.00 80.56 162 GLU A O 1
ATOM 1359 N N . SER A 1 163 ? 26.800 2.561 -28.214 1.00 80.56 163 SER A N 1
ATOM 1360 C CA . SER A 1 163 ? 26.747 3.211 -29.536 1.00 80.56 163 SER A CA 1
ATOM 1361 C C . SER A 1 163 ? 26.486 2.254 -30.702 1.00 80.56 163 SER A C 1
ATOM 1363 O O . SER A 1 163 ? 25.946 2.667 -31.726 1.00 80.56 163 SER A O 1
ATOM 1365 N N . LYS A 1 164 ? 26.857 0.977 -30.559 1.00 81.00 164 LYS A N 1
ATOM 1366 C CA . LYS A 1 164 ? 26.664 -0.065 -31.579 1.00 81.00 164 LYS A CA 1
ATOM 1367 C C . LYS A 1 164 ? 25.315 -0.767 -31.464 1.00 81.00 164 LYS A C 1
ATOM 1369 O O . LYS A 1 164 ? 24.983 -1.586 -32.318 1.00 81.00 164 LYS A O 1
ATOM 1374 N N . LEU A 1 165 ? 24.556 -0.488 -30.409 1.00 77.06 165 LEU A N 1
ATOM 1375 C CA . LEU A 1 165 ? 23.228 -1.038 -30.213 1.00 77.06 165 LEU A CA 1
ATOM 1376 C C . LEU A 1 165 ? 22.198 -0.004 -30.660 1.00 77.06 165 LEU A C 1
ATOM 1378 O O . LEU A 1 165 ? 22.086 1.079 -30.088 1.00 77.06 165 LEU A O 1
ATOM 1382 N N . ILE A 1 166 ? 21.435 -0.343 -31.696 1.00 67.38 166 ILE A N 1
ATOM 1383 C CA . ILE A 1 166 ? 20.406 0.542 -32.238 1.00 67.38 166 ILE A CA 1
ATOM 1384 C C . ILE A 1 166 ? 19.325 0.744 -31.169 1.00 67.38 166 ILE A C 1
ATOM 1386 O O . ILE A 1 166 ? 18.693 -0.212 -30.717 1.00 67.38 166 ILE A O 1
ATOM 1390 N N . LYS A 1 167 ? 19.113 2.001 -30.767 1.00 66.75 167 LYS A N 1
ATOM 1391 C CA . LYS A 1 167 ? 17.932 2.424 -30.004 1.00 66.75 167 LYS A CA 1
ATOM 1392 C C . LYS A 1 167 ? 16.832 2.709 -31.014 1.00 66.75 167 LYS A C 1
ATOM 1394 O O . LYS A 1 167 ? 17.034 3.549 -31.887 1.00 66.75 167 LYS A O 1
ATOM 1399 N N . SER A 1 168 ? 15.679 2.057 -30.916 1.00 61.84 168 SER A N 1
ATOM 1400 C CA . SER A 1 168 ? 14.542 2.486 -31.733 1.00 61.84 168 SER A CA 1
ATOM 1401 C C . SER A 1 168 ? 13.848 3.651 -31.032 1.00 61.84 168 SER A C 1
ATOM 1403 O O . SER A 1 168 ? 13.426 3.529 -29.877 1.00 61.84 168 SER A O 1
ATOM 1405 N N . GLN A 1 169 ? 13.747 4.787 -31.724 1.00 54.16 169 GLN A N 1
ATOM 1406 C CA . GLN A 1 169 ? 12.824 5.845 -31.325 1.00 54.16 169 GLN A CA 1
ATOM 1407 C C . GLN A 1 169 ? 11.408 5.278 -31.349 1.00 54.16 169 GLN A C 1
ATOM 1409 O O . GLN A 1 169 ? 11.012 4.618 -32.309 1.00 54.16 169 GLN A O 1
ATOM 1414 N N . LEU A 1 170 ? 10.667 5.512 -30.274 1.00 60.44 170 LEU A N 1
ATOM 1415 C CA . LEU A 1 170 ? 9.246 5.213 -30.246 1.00 60.44 170 LEU A CA 1
ATOM 1416 C C . LEU A 1 170 ? 8.504 6.444 -30.750 1.00 60.44 170 LEU A C 1
ATOM 1418 O O . LEU A 1 170 ? 8.847 7.568 -30.378 1.00 60.44 170 LEU A O 1
ATOM 1422 N N . ASP A 1 171 ? 7.489 6.241 -31.581 1.00 57.72 171 ASP A N 1
ATOM 1423 C CA . ASP A 1 171 ? 6.624 7.335 -32.001 1.00 57.72 171 ASP A CA 1
ATOM 1424 C C . ASP A 1 171 ? 5.838 7.860 -30.789 1.00 57.72 171 ASP A C 1
ATOM 1426 O O . ASP A 1 171 ? 5.014 7.161 -30.202 1.00 57.72 171 ASP A O 1
ATOM 1430 N N . ALA A 1 172 ? 6.082 9.118 -30.419 1.00 56.16 172 ALA A N 1
ATOM 1431 C CA . ALA A 1 172 ? 5.443 9.780 -29.283 1.00 56.16 172 ALA A CA 1
ATOM 1432 C C . ALA A 1 172 ? 3.906 9.874 -29.399 1.00 56.16 172 ALA A C 1
ATOM 1434 O O . ALA A 1 172 ? 3.235 10.149 -28.396 1.00 56.16 172 ALA A O 1
ATOM 1435 N N . ASN A 1 173 ? 3.347 9.660 -30.595 1.00 55.12 173 ASN A N 1
ATOM 1436 C CA . ASN A 1 173 ? 1.905 9.610 -30.833 1.00 55.12 173 ASN A CA 1
ATOM 1437 C C . ASN A 1 173 ? 1.293 8.236 -30.522 1.00 55.12 173 ASN A C 1
ATOM 1439 O O . ASN A 1 173 ? 0.112 8.166 -30.192 1.00 55.12 173 ASN A O 1
ATOM 1443 N N . THR A 1 174 ? 2.082 7.159 -30.586 1.00 57.69 174 THR A N 1
ATOM 1444 C CA . THR A 1 174 ? 1.641 5.782 -30.291 1.00 57.69 174 THR A CA 1
ATOM 1445 C C . THR A 1 174 ? 2.208 5.238 -28.976 1.00 57.69 174 THR A C 1
ATOM 1447 O O . THR A 1 174 ? 1.702 4.246 -28.447 1.00 57.69 174 THR A O 1
ATOM 1450 N N . SER A 1 175 ? 3.214 5.904 -28.403 1.00 57.97 175 SER A N 1
ATOM 1451 C CA . SER A 1 175 ? 3.773 5.577 -27.094 1.00 57.97 175 SER A CA 1
ATOM 1452 C C . SER A 1 175 ? 2.745 5.740 -25.971 1.00 57.97 175 SER A C 1
ATOM 1454 O O . SER A 1 175 ? 2.104 6.791 -25.867 1.00 57.97 175 SER A O 1
ATOM 1456 N N . PRO A 1 176 ? 2.634 4.761 -25.055 1.00 58.47 176 PRO A N 1
ATOM 1457 C CA . PRO A 1 176 ? 1.762 4.889 -23.900 1.00 58.47 176 PRO A CA 1
ATOM 1458 C C . PRO A 1 176 ? 2.216 6.061 -23.025 1.00 58.47 176 PRO A C 1
ATOM 1460 O O . PRO A 1 176 ? 3.385 6.174 -22.638 1.00 58.47 176 PRO A O 1
ATOM 1463 N N . THR A 1 177 ? 1.271 6.935 -22.683 1.00 56.69 177 THR A N 1
ATOM 1464 C CA . THR A 1 177 ? 1.487 7.965 -21.669 1.00 56.69 177 THR A CA 1
ATOM 1465 C C . THR A 1 177 ? 1.547 7.283 -20.311 1.00 56.69 177 THR A C 1
ATOM 1467 O O . THR A 1 177 ? 0.515 6.971 -19.713 1.00 56.69 177 THR A O 1
ATOM 1470 N N . ILE A 1 178 ? 2.754 7.068 -19.792 1.00 54.56 178 ILE A N 1
ATOM 1471 C CA . ILE A 1 178 ? 2.914 6.724 -18.383 1.00 54.56 178 ILE A CA 1
ATOM 1472 C C . ILE A 1 178 ? 2.562 7.991 -17.607 1.00 54.56 178 ILE A C 1
ATOM 1474 O O . ILE A 1 178 ? 3.372 8.911 -17.512 1.00 54.56 178 ILE A O 1
ATOM 1478 N N . LYS A 1 179 ? 1.344 8.069 -17.056 1.00 52.03 179 LYS A N 1
ATOM 1479 C CA . LYS A 1 179 ? 0.987 9.152 -16.132 1.00 52.03 179 LYS A CA 1
ATOM 1480 C C . LYS A 1 179 ? 1.889 9.034 -14.898 1.00 52.03 179 LYS A C 1
ATOM 1482 O O . LYS A 1 179 ? 1.649 8.251 -13.981 1.00 52.03 179 LYS A O 1
ATOM 1487 N N . TYR A 1 180 ? 2.972 9.808 -14.923 1.00 47.47 180 TYR A N 1
ATOM 1488 C CA . TYR A 1 180 ? 4.089 9.806 -13.975 1.00 47.47 180 TYR A CA 1
ATOM 1489 C C . TYR A 1 180 ? 3.666 10.034 -12.518 1.00 47.47 180 TYR A C 1
ATOM 1491 O O . TYR A 1 180 ? 4.412 9.703 -11.593 1.00 47.47 180 TYR A O 1
ATOM 1499 N N . ASP A 1 181 ? 2.485 10.602 -12.291 1.00 45.44 181 ASP A N 1
ATOM 1500 C CA . ASP A 1 181 ? 2.023 10.911 -10.946 1.00 45.44 181 ASP A CA 1
ATOM 1501 C C . ASP A 1 181 ? 1.315 9.738 -10.259 1.00 45.44 181 ASP A C 1
ATOM 1503 O O . ASP A 1 181 ? 1.510 9.539 -9.072 1.00 45.44 181 ASP A O 1
ATOM 1507 N N . THR A 1 182 ? 0.584 8.895 -10.996 1.00 42.00 182 THR A N 1
ATOM 1508 C CA . THR A 1 182 ? -0.272 7.843 -10.409 1.00 42.00 182 THR A CA 1
ATOM 1509 C C . THR A 1 182 ? 0.482 6.540 -10.118 1.00 42.00 182 THR A C 1
ATOM 1511 O O . THR A 1 182 ? 0.188 5.835 -9.154 1.00 42.00 182 THR A O 1
ATOM 1514 N N . LEU A 1 183 ? 1.501 6.233 -10.928 1.00 38.12 183 LEU A N 1
ATOM 1515 C CA . LEU A 1 183 ? 2.332 5.027 -10.784 1.00 38.12 183 LEU A CA 1
ATOM 1516 C C . LEU A 1 183 ? 3.692 5.322 -10.133 1.00 38.12 183 LEU A C 1
ATOM 1518 O O . LEU A 1 183 ? 4.323 4.433 -9.564 1.00 38.12 183 LEU A O 1
ATOM 1522 N N . GLY A 1 184 ? 4.153 6.574 -10.259 1.00 44.91 184 GLY A N 1
ATOM 1523 C CA . GLY A 1 184 ? 5.439 7.125 -9.824 1.00 44.91 184 GLY A CA 1
ATOM 1524 C C . GLY A 1 184 ? 6.663 6.199 -9.952 1.00 44.91 184 GLY A C 1
ATOM 1525 O O . GLY A 1 184 ? 7.544 6.058 -9.100 1.00 44.91 184 GLY A O 1
ATOM 1526 N N . VAL A 1 185 ? 6.781 5.622 -11.133 1.00 49.94 185 VAL A N 1
ATOM 1527 C CA . VAL A 1 185 ? 7.963 4.877 -11.530 1.00 49.94 185 VAL A CA 1
ATOM 1528 C C . VAL A 1 185 ? 8.938 5.839 -12.209 1.00 49.94 185 VAL A C 1
ATOM 1530 O O . VAL A 1 185 ? 8.855 6.079 -13.406 1.00 49.94 185 VAL A O 1
ATOM 1533 N N . ILE A 1 186 ? 9.896 6.383 -11.450 1.00 49.31 186 ILE A N 1
ATOM 1534 C CA . ILE A 1 186 ? 11.046 7.125 -12.023 1.00 49.31 186 ILE A CA 1
ATOM 1535 C C . ILE A 1 186 ? 12.018 6.159 -12.728 1.00 49.31 186 ILE A C 1
ATOM 1537 O O . ILE A 1 186 ? 12.895 6.574 -13.484 1.00 49.31 186 ILE A O 1
ATOM 1541 N N . SER A 1 187 ? 11.897 4.859 -12.436 1.00 58.12 187 SER A N 1
ATOM 1542 C CA . SER A 1 187 ? 12.697 3.793 -13.029 1.00 58.12 187 SER A CA 1
ATOM 1543 C C . SER A 1 187 ? 12.006 2.440 -12.892 1.00 58.12 187 SER A C 1
ATOM 1545 O O . SER A 1 187 ? 11.577 2.088 -11.789 1.00 58.12 187 SER A O 1
ATOM 1547 N N . SER A 1 188 ? 11.967 1.655 -13.968 1.00 58.84 188 SER A N 1
ATOM 1548 C CA . SER A 1 188 ? 11.347 0.315 -14.029 1.00 58.84 188 SER A CA 1
ATOM 1549 C C . SER A 1 188 ? 11.937 -0.707 -13.053 1.00 58.84 188 SER A C 1
ATOM 1551 O O . SER A 1 188 ? 11.385 -1.783 -12.845 1.00 58.84 188 SER A O 1
ATOM 1553 N N . SER A 1 189 ? 13.088 -0.388 -12.462 1.00 55.88 189 SER A N 1
ATOM 1554 C CA . SER A 1 189 ? 13.776 -1.206 -11.464 1.00 55.88 189 SER A CA 1
ATOM 1555 C C . SER A 1 189 ? 13.192 -1.090 -10.050 1.00 55.88 189 SER A C 1
ATOM 1557 O O . SER A 1 189 ? 13.630 -1.814 -9.157 1.00 55.88 189 SER A O 1
ATOM 1559 N N . ASN A 1 190 ? 12.226 -0.194 -9.820 1.00 55.28 190 ASN A N 1
ATOM 1560 C CA . ASN A 1 190 ? 11.709 0.106 -8.480 1.00 55.28 190 ASN A CA 1
ATOM 1561 C C . ASN A 1 190 ? 10.277 -0.378 -8.205 1.00 55.28 190 ASN A C 1
ATOM 1563 O O . ASN A 1 190 ? 9.811 -0.193 -7.080 1.00 55.28 190 ASN A O 1
ATOM 1567 N N . TYR A 1 191 ? 9.587 -0.982 -9.174 1.00 54.38 191 TYR A N 1
ATOM 1568 C CA . TYR A 1 191 ? 8.179 -1.360 -9.033 1.00 54.38 191 TYR A CA 1
ATOM 1569 C C . TYR A 1 191 ? 7.856 -2.682 -9.728 1.00 54.38 191 TYR A C 1
ATOM 1571 O O . TYR A 1 191 ? 8.316 -2.917 -10.838 1.00 54.38 191 TYR A O 1
ATOM 1579 N N . GLY A 1 192 ? 7.038 -3.505 -9.069 1.00 53.88 192 GLY A N 1
ATOM 1580 C CA . GLY A 1 192 ? 6.433 -4.721 -9.615 1.00 53.88 192 GLY A CA 1
ATOM 1581 C C . GLY A 1 192 ? 6.412 -5.840 -8.577 1.00 53.88 192 GLY A C 1
ATOM 1582 O O . GLY A 1 192 ? 7.465 -6.356 -8.210 1.00 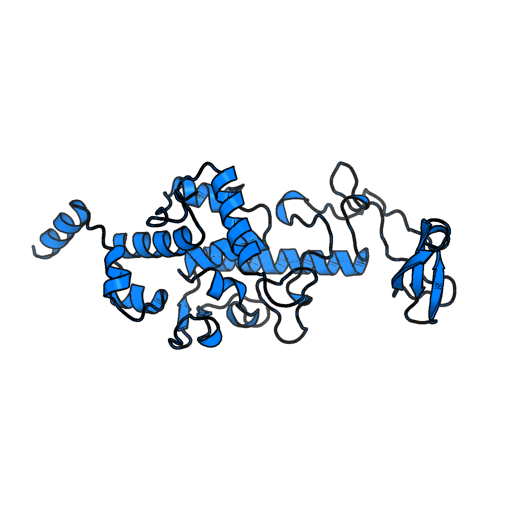53.88 192 GLY A O 1
ATOM 1583 N N . PHE A 1 193 ? 5.223 -6.212 -8.091 1.00 54.91 193 PHE A N 1
ATOM 1584 C CA . PHE A 1 193 ? 5.060 -7.364 -7.194 1.00 54.91 193 PHE A CA 1
ATOM 1585 C C . PHE A 1 193 ? 5.571 -8.663 -7.831 1.00 54.91 193 PHE A C 1
ATOM 1587 O O . PHE A 1 193 ? 6.123 -9.487 -7.125 1.00 54.91 193 PHE A O 1
ATOM 1594 N N . LEU A 1 194 ? 5.529 -8.832 -9.156 1.00 51.12 194 LEU A N 1
ATOM 1595 C CA . LEU A 1 194 ? 5.930 -10.094 -9.806 1.00 51.12 194 LEU A CA 1
ATOM 1596 C C . LEU A 1 194 ? 7.443 -10.326 -9.939 1.00 51.12 194 LEU A C 1
ATOM 1598 O O . LEU A 1 194 ? 7.850 -11.372 -10.432 1.00 51.12 194 LEU A O 1
ATOM 1602 N N . PHE A 1 195 ? 8.298 -9.402 -9.491 1.00 51.00 195 PHE A N 1
ATOM 1603 C CA . PHE A 1 195 ? 9.750 -9.637 -9.510 1.00 51.00 195 PHE A CA 1
ATOM 1604 C C . PHE A 1 195 ? 10.265 -10.398 -8.285 1.00 51.00 195 PHE A C 1
ATOM 1606 O O . PHE A 1 195 ? 11.431 -10.780 -8.270 1.00 51.00 195 PHE A O 1
ATOM 1613 N N . ALA A 1 196 ? 9.424 -10.600 -7.264 1.00 51.41 196 ALA A N 1
ATOM 1614 C CA . ALA A 1 196 ? 9.853 -11.121 -5.968 1.00 51.41 196 ALA A CA 1
ATOM 1615 C C . ALA A 1 196 ? 9.692 -12.637 -5.788 1.00 51.41 196 ALA A C 1
ATOM 1617 O O . ALA A 1 196 ? 9.888 -13.094 -4.672 1.00 51.41 196 ALA A O 1
ATOM 1618 N N . GLU A 1 197 ? 9.343 -13.360 -6.860 1.00 58.19 197 GLU A N 1
ATOM 1619 C CA . GLU A 1 197 ? 9.299 -14.824 -7.066 1.00 58.19 197 GLU A CA 1
ATOM 1620 C C . GLU A 1 197 ? 8.024 -15.205 -7.845 1.00 58.19 197 GLU A C 1
ATOM 1622 O O . GLU A 1 197 ? 6.965 -14.643 -7.561 1.00 58.19 197 GLU A O 1
ATOM 1627 N N . PRO A 1 198 ? 8.072 -16.163 -8.795 1.00 63.34 198 PRO A N 1
ATOM 1628 C CA . PRO A 1 198 ? 6.918 -16.479 -9.645 1.00 63.34 198 PRO A CA 1
ATOM 1629 C C . PRO A 1 198 ? 5.722 -17.052 -8.878 1.00 63.34 198 PRO A C 1
ATOM 1631 O O . PRO A 1 198 ? 4.579 -16.824 -9.258 1.00 63.34 198 PRO A O 1
ATOM 1634 N N . ASN A 1 199 ? 5.979 -17.797 -7.798 1.00 74.31 199 ASN A N 1
ATOM 1635 C CA . ASN A 1 199 ? 4.950 -18.624 -7.166 1.00 74.31 199 ASN A CA 1
ATOM 1636 C C . ASN A 1 199 ? 4.179 -17.903 -6.052 1.00 74.31 199 ASN A C 1
ATOM 1638 O O . ASN A 1 199 ? 3.020 -18.236 -5.818 1.00 74.31 199 ASN A O 1
ATOM 1642 N N . ASN A 1 200 ? 4.793 -16.944 -5.347 1.00 84.94 200 ASN A N 1
ATOM 1643 C CA . ASN A 1 200 ? 4.124 -16.185 -4.285 1.00 84.94 200 ASN A CA 1
ATOM 1644 C C . ASN A 1 200 ? 4.940 -14.957 -3.823 1.00 84.94 200 ASN A C 1
ATOM 1646 O O . ASN A 1 200 ? 5.519 -14.958 -2.726 1.00 84.94 200 ASN A O 1
ATOM 1650 N N . PRO A 1 201 ? 5.001 -13.894 -4.633 1.00 86.25 201 PRO A N 1
ATOM 1651 C CA . PRO A 1 201 ? 5.821 -12.742 -4.302 1.00 86.25 201 PRO A CA 1
ATOM 1652 C C . PRO A 1 201 ? 5.307 -11.989 -3.070 1.00 86.25 201 PRO A C 1
ATOM 1654 O O . PRO A 1 201 ? 4.157 -12.135 -2.649 1.00 86.25 201 PRO A O 1
ATOM 1657 N N . PHE A 1 202 ? 6.143 -11.114 -2.510 1.00 89.06 202 PHE A N 1
ATOM 1658 C CA . PHE A 1 202 ? 5.676 -10.133 -1.531 1.00 89.06 202 PHE A CA 1
ATOM 1659 C C . PHE A 1 202 ? 4.660 -9.176 -2.159 1.00 89.06 202 PHE A C 1
ATOM 1661 O O . PHE A 1 202 ? 4.886 -8.643 -3.245 1.00 89.06 202 PHE A O 1
ATOM 1668 N N . LEU A 1 203 ? 3.581 -8.890 -1.427 1.00 90.31 203 LEU A N 1
ATOM 1669 C CA . LEU A 1 203 ? 2.578 -7.907 -1.829 1.00 90.31 203 LEU A CA 1
ATOM 1670 C C . LEU A 1 203 ? 3.198 -6.509 -1.962 1.00 90.31 203 LEU A C 1
ATOM 1672 O O . LEU A 1 203 ? 2.864 -5.763 -2.875 1.00 90.31 203 LEU A O 1
ATOM 1676 N N . PHE A 1 204 ? 4.139 -6.175 -1.074 1.00 89.38 204 PHE A N 1
ATOM 1677 C CA . PHE A 1 204 ? 4.899 -4.926 -1.113 1.00 89.38 204 PHE A CA 1
ATOM 1678 C C . PHE A 1 204 ? 6.394 -5.235 -1.282 1.00 89.38 204 PHE A C 1
ATOM 1680 O O . PHE A 1 204 ? 7.115 -5.363 -0.286 1.00 89.38 204 PHE A O 1
ATOM 1687 N N . PRO A 1 205 ? 6.882 -5.380 -2.525 1.00 84.38 205 PRO A N 1
ATOM 1688 C CA . PRO A 1 205 ? 8.260 -5.776 -2.788 1.00 84.38 205 PRO A CA 1
ATOM 1689 C C . PRO A 1 205 ? 9.267 -4.672 -2.442 1.00 84.38 205 PRO A C 1
ATOM 1691 O O . PRO A 1 205 ? 8.975 -3.469 -2.490 1.00 84.38 205 PRO A O 1
ATOM 1694 N N . GLY A 1 206 ? 10.484 -5.105 -2.116 1.00 78.50 206 GLY A N 1
ATOM 1695 C CA . GLY A 1 206 ? 11.657 -4.252 -1.972 1.00 78.50 206 GLY A CA 1
ATOM 1696 C C . GLY A 1 206 ? 12.167 -3.708 -3.310 1.00 78.50 206 GLY A C 1
ATOM 1697 O O . GLY A 1 206 ? 11.584 -3.921 -4.377 1.00 78.50 206 GLY A O 1
ATOM 1698 N N . LYS A 1 207 ? 13.286 -2.976 -3.268 1.00 73.25 207 LYS A N 1
ATOM 1699 C CA . LYS A 1 207 ? 13.940 -2.487 -4.494 1.00 73.25 207 LYS A CA 1
ATOM 1700 C C . LYS A 1 207 ? 14.326 -3.678 -5.378 1.00 73.25 207 LYS A C 1
ATOM 1702 O O . LYS A 1 207 ? 14.782 -4.693 -4.864 1.00 73.25 207 LYS A O 1
ATOM 1707 N N . GLN A 1 208 ? 14.154 -3.540 -6.694 1.00 66.69 208 GLN A N 1
ATOM 1708 C CA . GLN A 1 208 ? 14.474 -4.582 -7.681 1.00 66.69 208 GLN A CA 1
ATOM 1709 C C . GLN A 1 208 ? 13.734 -5.919 -7.479 1.00 66.69 208 GLN A C 1
ATOM 1711 O O . GLN A 1 208 ? 14.157 -6.928 -8.031 1.00 66.69 208 GLN A O 1
ATOM 1716 N N . GLY A 1 209 ? 12.645 -5.945 -6.700 1.00 67.69 209 GLY A N 1
ATOM 1717 C CA . GLY A 1 209 ? 11.929 -7.184 -6.381 1.00 67.69 209 GLY A CA 1
ATOM 1718 C C . GLY A 1 209 ? 12.624 -8.058 -5.338 1.00 67.69 209 GLY A C 1
ATOM 1719 O O . GLY A 1 209 ? 12.139 -9.138 -5.035 1.00 67.69 209 GLY A O 1
ATOM 1720 N N . GLN A 1 210 ? 13.740 -7.617 -4.753 1.00 71.75 210 GLN A N 1
ATOM 1721 C CA . GLN A 1 210 ? 14.429 -8.404 -3.738 1.00 71.75 210 GLN A CA 1
ATOM 1722 C C . GLN A 1 210 ? 13.729 -8.270 -2.387 1.00 71.75 210 GLN A C 1
ATOM 1724 O O . GLN A 1 210 ? 13.747 -7.206 -1.760 1.00 71.75 210 GLN A O 1
ATOM 1729 N N . GLY A 1 211 ? 13.128 -9.371 -1.939 1.00 82.56 211 GLY A N 1
ATOM 1730 C CA . GLY A 1 211 ? 12.444 -9.454 -0.656 1.00 82.56 211 GLY A CA 1
ATOM 1731 C C . GLY A 1 211 ? 11.288 -8.459 -0.510 1.00 82.56 211 GLY A C 1
ATOM 1732 O O . GLY A 1 211 ? 10.769 -7.894 -1.476 1.00 82.56 211 GLY A O 1
ATOM 1733 N N . CYS A 1 212 ? 10.873 -8.238 0.734 1.00 87.62 212 CYS A N 1
ATOM 1734 C CA . CYS A 1 212 ? 9.855 -7.249 1.066 1.00 87.62 212 CYS A CA 1
ATOM 1735 C C . CYS A 1 212 ? 10.426 -5.833 1.192 1.00 87.62 212 CYS A C 1
ATOM 1737 O O . CYS A 1 212 ? 11.621 -5.620 1.415 1.00 87.62 212 CYS A O 1
ATOM 1739 N N . LEU A 1 213 ? 9.536 -4.841 1.138 1.00 87.50 213 LEU A N 1
ATOM 1740 C CA . LEU A 1 213 ? 9.847 -3.463 1.489 1.00 87.50 213 LEU A CA 1
ATOM 1741 C C . LEU A 1 213 ? 10.512 -3.405 2.876 1.00 87.50 213 LEU A C 1
ATOM 1743 O O . LEU A 1 213 ? 9.991 -3.930 3.868 1.00 87.50 213 LEU A O 1
ATOM 1747 N N . SER A 1 214 ? 11.679 -2.758 2.952 1.00 90.00 214 SER A N 1
ATOM 1748 C CA . SER A 1 214 ? 12.412 -2.635 4.213 1.00 90.00 214 SER A CA 1
ATOM 1749 C C . SER A 1 214 ? 11.603 -1.827 5.229 1.00 90.00 214 SER A C 1
ATOM 1751 O O . SER A 1 214 ? 10.901 -0.879 4.874 1.00 90.00 214 SER A O 1
ATOM 1753 N N . LEU A 1 215 ? 11.718 -2.170 6.517 1.00 91.56 215 LEU A N 1
ATOM 1754 C CA . LEU A 1 215 ? 10.978 -1.467 7.570 1.00 91.56 215 LEU A CA 1
ATOM 1755 C C . LEU A 1 215 ? 11.301 0.034 7.597 1.00 91.56 215 LEU A C 1
ATOM 1757 O O . LEU A 1 215 ? 10.393 0.844 7.756 1.00 91.56 215 LEU A O 1
ATOM 1761 N N . ARG A 1 216 ? 12.573 0.413 7.407 1.00 91.38 216 ARG A N 1
ATOM 1762 C CA . ARG A 1 216 ? 12.971 1.826 7.390 1.00 91.38 216 ARG A CA 1
ATOM 1763 C C . ARG A 1 216 ? 12.344 2.574 6.218 1.00 91.38 216 ARG A C 1
ATOM 1765 O O . ARG A 1 216 ? 11.846 3.673 6.427 1.00 91.38 216 ARG A O 1
ATOM 1772 N N . ASN A 1 217 ? 12.313 1.973 5.026 1.00 88.44 217 ASN A N 1
ATOM 1773 C CA . ASN A 1 217 ? 11.670 2.594 3.868 1.00 88.44 217 ASN A CA 1
ATOM 1774 C C . ASN A 1 217 ? 10.162 2.699 4.064 1.00 88.44 217 ASN A C 1
ATOM 1776 O O . ASN A 1 217 ? 9.600 3.748 3.777 1.00 88.44 217 ASN A O 1
ATOM 1780 N N . ALA A 1 218 ? 9.530 1.646 4.594 1.00 91.19 218 ALA A N 1
ATOM 1781 C CA . ALA A 1 218 ? 8.119 1.680 4.937 1.00 91.19 218 ALA A CA 1
ATOM 1782 C C . ALA A 1 218 ? 7.836 2.847 5.887 1.00 91.19 218 ALA A C 1
ATOM 1784 O O . ALA A 1 218 ? 7.021 3.683 5.552 1.00 91.19 218 ALA A O 1
ATOM 1785 N N . ILE A 1 219 ? 8.564 2.987 6.999 1.00 92.31 219 ILE A N 1
ATOM 1786 C CA . ILE A 1 219 ? 8.400 4.115 7.933 1.00 92.31 219 ILE A CA 1
ATOM 1787 C C . ILE A 1 219 ? 8.619 5.471 7.244 1.00 92.31 219 ILE A C 1
ATOM 1789 O O . ILE A 1 219 ? 7.786 6.359 7.409 1.00 92.31 219 ILE A O 1
ATOM 1793 N N . ASN A 1 220 ? 9.680 5.612 6.440 1.00 90.75 220 ASN A N 1
ATOM 1794 C CA . ASN A 1 220 ? 9.985 6.851 5.717 1.00 90.75 220 ASN A CA 1
ATOM 1795 C C . ASN A 1 220 ? 8.843 7.293 4.795 1.00 90.75 220 ASN A C 1
ATOM 1797 O O . ASN A 1 220 ? 8.587 8.486 4.692 1.00 90.75 220 ASN A O 1
ATOM 1801 N N . ILE A 1 221 ? 8.154 6.352 4.139 1.00 90.44 221 ILE A N 1
ATOM 1802 C CA . ILE A 1 221 ? 6.998 6.658 3.284 1.00 90.44 221 ILE A CA 1
ATOM 1803 C C . ILE A 1 221 ? 5.919 7.391 4.087 1.00 90.44 221 ILE A C 1
ATOM 1805 O O . ILE A 1 221 ? 5.412 8.416 3.634 1.00 90.44 221 ILE A O 1
ATOM 1809 N N . PHE A 1 222 ? 5.600 6.912 5.294 1.00 92.62 222 PHE A N 1
ATOM 1810 C CA . PHE A 1 222 ? 4.622 7.571 6.163 1.00 92.62 222 PHE A CA 1
ATOM 1811 C C . PHE A 1 222 ? 5.154 8.910 6.685 1.00 92.62 222 PHE A C 1
ATOM 1813 O O . PHE A 1 222 ? 4.433 9.895 6.611 1.00 92.62 222 PHE A O 1
ATOM 1820 N N . GLU A 1 223 ? 6.400 8.965 7.172 1.00 90.44 223 GLU A N 1
ATOM 1821 C CA . GLU A 1 223 ? 7.011 10.196 7.709 1.00 90.44 223 GLU A CA 1
ATOM 1822 C C . GLU A 1 223 ? 6.994 11.330 6.673 1.00 90.44 223 GLU A C 1
ATOM 1824 O O . GLU A 1 223 ? 6.427 12.387 6.930 1.00 90.44 223 GLU A O 1
ATOM 1829 N N . ILE A 1 224 ? 7.506 11.069 5.466 1.00 89.69 224 ILE A N 1
ATOM 1830 C CA . ILE A 1 224 ? 7.544 12.051 4.374 1.00 89.69 224 ILE A CA 1
ATOM 1831 C C . ILE A 1 224 ? 6.131 12.488 3.978 1.00 89.69 224 ILE A C 1
ATOM 1833 O O . ILE A 1 224 ? 5.900 13.668 3.723 1.00 89.69 224 ILE A O 1
ATOM 1837 N N . THR A 1 225 ? 5.180 11.552 3.921 1.00 92.62 225 THR A N 1
ATOM 1838 C CA . THR A 1 225 ? 3.799 11.865 3.529 1.00 92.62 225 THR A CA 1
ATOM 1839 C C . THR A 1 225 ? 3.101 12.730 4.575 1.00 92.62 225 THR A C 1
ATOM 1841 O O . THR A 1 225 ? 2.451 13.711 4.221 1.00 92.62 225 THR A O 1
ATOM 1844 N N . PHE A 1 226 ? 3.254 12.408 5.861 1.00 93.69 226 PHE A N 1
ATOM 1845 C CA . PHE A 1 226 ? 2.681 13.210 6.939 1.00 93.69 226 PHE A CA 1
ATOM 1846 C C . PHE A 1 226 ? 3.297 14.604 6.993 1.00 93.69 226 PHE A C 1
ATOM 1848 O O . PHE A 1 226 ? 2.551 15.574 7.091 1.00 93.69 226 PHE A O 1
ATOM 1855 N N . ASP A 1 227 ? 4.619 14.718 6.859 1.00 90.94 227 ASP A N 1
ATOM 1856 C CA . ASP A 1 227 ? 5.293 16.016 6.852 1.00 90.94 227 ASP A CA 1
ATOM 1857 C C . ASP A 1 227 ? 4.865 16.856 5.632 1.00 90.94 227 ASP A C 1
ATOM 1859 O O . ASP A 1 227 ? 4.543 18.033 5.786 1.00 90.94 227 ASP A O 1
ATOM 1863 N N . LYS A 1 228 ? 4.739 16.247 4.439 1.00 91.56 228 LYS A N 1
ATOM 1864 C CA . LYS A 1 228 ? 4.216 16.908 3.224 1.00 91.56 228 LYS A CA 1
ATOM 1865 C C . LYS A 1 228 ? 2.802 17.464 3.421 1.00 91.56 228 LYS A C 1
ATOM 1867 O O . LYS A 1 228 ? 2.479 18.512 2.871 1.00 91.56 228 LYS A O 1
ATOM 1872 N N . LEU A 1 229 ? 1.957 16.758 4.171 1.00 93.94 229 LEU A N 1
ATOM 1873 C CA . LEU A 1 229 ? 0.581 17.168 4.460 1.00 93.94 229 LEU A CA 1
ATOM 1874 C C . LEU A 1 229 ? 0.457 18.052 5.715 1.00 93.94 229 LEU A C 1
ATOM 1876 O O . LEU A 1 229 ? -0.652 18.441 6.071 1.00 93.94 229 LEU A O 1
ATOM 1880 N N . GLY A 1 230 ? 1.560 18.368 6.404 1.00 93.38 230 GLY A N 1
ATOM 1881 C CA . GLY A 1 230 ? 1.540 19.158 7.641 1.00 93.38 230 GLY A CA 1
ATOM 1882 C C . GLY A 1 230 ? 0.972 18.418 8.863 1.00 93.38 230 GLY A C 1
ATOM 1883 O O . GLY A 1 230 ? 0.617 19.044 9.864 1.00 93.38 230 GLY A O 1
ATOM 1884 N N . ILE A 1 231 ? 0.891 17.085 8.822 1.00 93.50 231 ILE A N 1
ATOM 1885 C CA . ILE A 1 231 ? 0.298 16.255 9.878 1.00 93.50 231 ILE A CA 1
ATOM 1886 C C . ILE A 1 231 ? 1.322 16.026 11.002 1.00 93.50 231 ILE A C 1
ATOM 1888 O O . ILE A 1 231 ? 2.066 15.042 11.049 1.00 93.50 231 ILE A O 1
ATOM 1892 N N . SER A 1 232 ? 1.344 16.948 11.962 1.00 91.00 232 SER A N 1
ATOM 1893 C CA . SER A 1 232 ? 2.229 16.875 13.132 1.00 91.00 232 SER A CA 1
ATOM 1894 C C . SER A 1 232 ? 1.833 15.759 14.111 1.00 91.00 232 SER A C 1
ATOM 1896 O O . SER A 1 232 ? 0.655 15.498 14.338 1.00 91.00 232 SER A O 1
ATOM 1898 N N . GLY A 1 233 ? 2.822 15.088 14.716 1.00 88.12 233 GLY A N 1
ATOM 1899 C CA . GLY A 1 233 ? 2.613 13.998 15.686 1.00 88.12 233 GLY A CA 1
ATOM 1900 C C . GLY A 1 233 ? 2.184 12.636 15.110 1.00 88.12 233 GLY A C 1
ATOM 1901 O O . GLY A 1 233 ? 2.037 11.675 15.872 1.00 88.12 233 GLY A O 1
ATOM 1902 N N . ALA A 1 234 ? 1.994 12.515 13.792 1.00 91.50 234 ALA A N 1
ATOM 1903 C CA . ALA A 1 234 ? 1.672 11.240 13.154 1.00 91.50 234 ALA A CA 1
ATOM 1904 C C . ALA A 1 234 ? 2.910 10.359 12.910 1.00 91.50 234 ALA A C 1
ATOM 1906 O O . ALA A 1 234 ? 4.041 10.832 12.804 1.00 91.50 234 ALA A O 1
ATOM 1907 N N . SER A 1 235 ? 2.687 9.045 12.851 1.00 92.00 235 SER A N 1
ATOM 1908 C CA . SER A 1 235 ? 3.692 8.033 12.493 1.00 92.00 235 SER A CA 1
ATOM 1909 C C . SER A 1 235 ? 3.018 6.812 11.862 1.00 92.00 235 SER A C 1
ATOM 1911 O O . SER A 1 235 ? 1.792 6.746 11.789 1.00 92.00 235 SER A O 1
ATOM 1913 N N . SER A 1 236 ? 3.779 5.796 11.447 1.00 89.88 236 SER A N 1
ATOM 1914 C CA . SER A 1 236 ? 3.193 4.542 10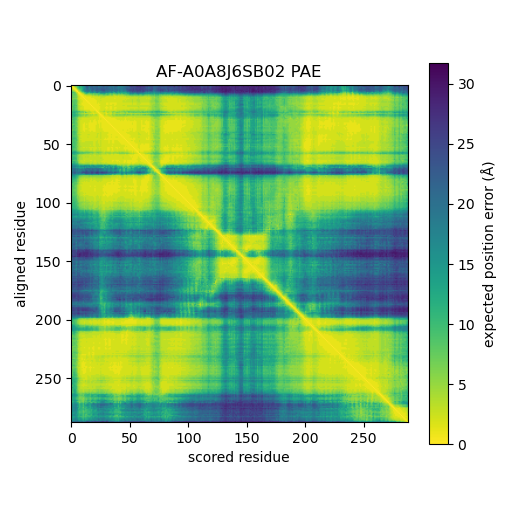.932 1.00 89.88 236 SER A CA 1
ATOM 1915 C C . SER A 1 236 ? 2.213 3.867 11.915 1.00 89.88 236 SER A C 1
ATOM 1917 O O . SER A 1 236 ? 1.300 3.157 11.498 1.00 89.88 236 SER A O 1
ATOM 1919 N N . HIS A 1 237 ? 2.336 4.130 13.223 1.00 90.25 237 HIS A N 1
ATOM 1920 C CA . HIS A 1 237 ? 1.388 3.663 14.239 1.00 90.25 237 HIS A CA 1
ATOM 1921 C C . HIS A 1 237 ? 0.060 4.432 14.261 1.00 90.25 237 HIS A C 1
ATOM 1923 O O . HIS A 1 237 ? -0.926 3.904 14.781 1.00 90.25 237 HIS A O 1
ATOM 1929 N N . SER A 1 238 ? 0.010 5.642 13.694 1.00 92.81 238 SER A N 1
ATOM 1930 C CA . SER A 1 238 ? -1.209 6.452 13.619 1.00 92.81 238 SER A CA 1
ATOM 1931 C C . SER A 1 238 ? -2.309 5.757 12.834 1.00 92.81 238 SER A C 1
ATOM 1933 O O . SER A 1 238 ? -3.458 5.871 13.229 1.00 92.81 238 SER A O 1
ATOM 1935 N N . CYS A 1 239 ? -1.982 4.969 11.803 1.00 93.19 239 CYS A N 1
ATOM 1936 C CA . CYS A 1 239 ? -2.979 4.221 11.028 1.00 93.19 239 CYS A CA 1
ATOM 1937 C C . CYS A 1 239 ? -3.756 3.260 11.928 1.00 93.19 239 CYS A C 1
ATOM 1939 O O . CYS A 1 239 ? -4.941 3.450 12.168 1.00 93.19 239 CYS A O 1
ATOM 1941 N N . ARG A 1 240 ? -3.047 2.296 12.527 1.00 91.31 240 ARG A N 1
ATOM 1942 C CA . ARG A 1 240 ? -3.632 1.312 13.445 1.00 91.31 240 ARG A CA 1
ATOM 1943 C C . ARG A 1 240 ? -4.370 1.969 14.605 1.00 91.31 240 ARG A C 1
ATOM 1945 O O . ARG A 1 240 ? -5.444 1.512 14.973 1.00 91.31 240 ARG A O 1
ATOM 1952 N N . ARG A 1 241 ? -3.789 3.014 15.201 1.00 90.06 241 ARG A N 1
ATOM 1953 C CA . ARG A 1 241 ? -4.437 3.731 16.299 1.00 90.06 241 ARG A CA 1
ATOM 1954 C C . ARG A 1 241 ? -5.754 4.356 15.848 1.00 90.06 241 ARG A C 1
ATOM 1956 O O . ARG A 1 241 ? -6.752 4.177 16.528 1.00 90.06 241 ARG A O 1
ATOM 1963 N N . THR A 1 242 ? -5.743 5.057 14.722 1.00 93.25 242 THR A N 1
ATOM 1964 C CA . THR A 1 242 ? -6.922 5.742 14.188 1.00 93.25 242 THR A CA 1
ATOM 1965 C C . THR A 1 242 ? -8.031 4.746 13.889 1.00 93.25 242 THR A C 1
ATOM 1967 O O . THR A 1 242 ? -9.132 4.923 14.389 1.00 93.25 242 THR A O 1
ATOM 1970 N N . SER A 1 243 ? -7.729 3.644 13.201 1.00 94.00 243 SER A N 1
ATOM 1971 C CA . SER A 1 243 ? -8.722 2.611 12.888 1.00 94.00 243 SER A CA 1
ATOM 1972 C C . SER A 1 243 ? -9.346 1.993 14.137 1.00 94.00 243 SER A C 1
ATOM 1974 O O . SER A 1 243 ? -10.558 1.818 14.198 1.00 94.00 243 SER A O 1
ATOM 1976 N N . LEU A 1 244 ? -8.536 1.687 15.159 1.00 91.81 244 LEU A N 1
ATOM 1977 C CA . LEU A 1 244 ? -9.046 1.141 16.421 1.00 91.81 244 LEU A CA 1
ATOM 1978 C C . LEU A 1 244 ? -9.881 2.163 17.193 1.00 91.81 244 LEU A C 1
ATOM 1980 O O . LEU A 1 244 ? -10.901 1.792 17.764 1.00 91.81 244 LEU A O 1
ATOM 1984 N N . THR A 1 245 ? -9.476 3.434 17.194 1.00 89.88 245 THR A N 1
ATOM 1985 C CA . THR A 1 245 ? -10.243 4.517 17.818 1.00 89.88 245 THR A CA 1
ATOM 1986 C C . THR A 1 245 ? -11.572 4.749 17.100 1.00 89.88 245 THR A C 1
ATOM 1988 O O . THR A 1 245 ? -12.582 4.884 17.781 1.00 89.88 245 THR A O 1
ATOM 1991 N N . ILE A 1 246 ? -11.599 4.750 15.762 1.00 91.62 246 ILE A N 1
ATOM 1992 C CA . ILE A 1 246 ? -12.836 4.877 14.977 1.00 91.62 246 ILE A CA 1
ATOM 1993 C C . ILE A 1 246 ? -13.771 3.710 15.285 1.00 91.62 246 ILE A C 1
ATOM 1995 O O . ILE A 1 246 ? -14.879 3.938 15.749 1.00 91.62 246 ILE A O 1
ATOM 1999 N N . MET A 1 247 ? -13.313 2.462 15.133 1.00 92.12 247 MET A N 1
ATOM 2000 C CA . MET A 1 247 ? -14.163 1.297 15.406 1.00 92.12 247 MET A CA 1
ATOM 2001 C C . MET A 1 247 ? -14.691 1.288 16.850 1.00 92.12 247 MET A C 1
ATOM 2003 O O . MET A 1 247 ? -15.845 0.947 17.080 1.00 92.12 247 MET A O 1
ATOM 2007 N N . HIS A 1 248 ? -13.873 1.692 17.827 1.00 88.69 248 HIS A N 1
ATOM 2008 C CA . HIS A 1 248 ? -14.327 1.832 19.210 1.00 88.69 248 HIS A CA 1
ATOM 2009 C C . HIS A 1 248 ? -15.405 2.916 19.372 1.00 88.69 248 HIS A C 1
ATOM 2011 O O . HIS A 1 248 ? -16.368 2.717 20.109 1.00 88.69 248 HIS A O 1
ATOM 2017 N N . ARG A 1 249 ? -15.253 4.063 18.695 1.00 85.50 249 ARG A N 1
ATOM 2018 C CA . ARG A 1 249 ? -16.249 5.146 18.709 1.00 85.50 249 ARG A CA 1
ATOM 2019 C C . ARG A 1 249 ? -17.586 4.704 18.119 1.00 85.50 249 ARG A C 1
ATOM 2021 O O . ARG A 1 249 ? -18.611 5.018 18.711 1.00 85.50 249 ARG A O 1
ATOM 2028 N N . GLU A 1 250 ? -17.543 3.884 17.072 1.00 88.88 250 GLU A N 1
ATOM 2029 C CA . GLU A 1 250 ? -18.702 3.226 16.449 1.00 88.88 250 GLU A CA 1
ATOM 2030 C C . GLU A 1 250 ? -19.275 2.055 17.278 1.00 88.88 250 GLU A C 1
ATOM 2032 O O . GLU A 1 250 ? -20.131 1.308 16.810 1.00 88.88 250 GLU A O 1
ATOM 2037 N N . GLY A 1 251 ? -18.804 1.851 18.513 1.00 85.88 251 GLY A N 1
ATOM 2038 C CA . GLY A 1 251 ? -19.366 0.863 19.436 1.00 85.88 251 GLY A CA 1
ATOM 2039 C C . GLY A 1 251 ? -18.888 -0.576 19.220 1.00 85.88 251 GLY A C 1
ATOM 2040 O O . GLY A 1 251 ? -19.435 -1.499 19.826 1.00 85.88 251 GLY A O 1
ATOM 2041 N N . VAL A 1 252 ? -17.851 -0.808 18.406 1.00 89.56 252 VAL A N 1
ATOM 2042 C CA . VAL A 1 252 ? -17.278 -2.152 18.246 1.00 89.56 252 VAL A CA 1
ATOM 2043 C C . VAL A 1 252 ? -16.662 -2.612 19.568 1.00 89.56 252 VAL A C 1
ATOM 2045 O O . VAL A 1 252 ? -15.768 -1.970 20.128 1.00 89.56 252 VAL A O 1
ATOM 2048 N N . ILE A 1 253 ? -17.111 -3.772 20.050 1.00 89.19 253 ILE A N 1
ATOM 2049 C CA . ILE A 1 253 ? -16.689 -4.310 21.344 1.00 89.19 253 ILE A CA 1
ATOM 2050 C C . ILE A 1 253 ? -15.179 -4.586 21.391 1.00 89.19 253 ILE A C 1
ATOM 2052 O O . ILE A 1 253 ? -14.570 -5.069 20.431 1.00 89.19 253 ILE A O 1
ATOM 2056 N N . LEU A 1 254 ? -14.567 -4.360 22.558 1.00 88.06 254 LEU A N 1
ATOM 2057 C CA . LEU A 1 254 ? -13.115 -4.486 22.745 1.00 88.06 254 LEU A CA 1
ATOM 2058 C C . LEU A 1 254 ? -12.556 -5.855 22.359 1.00 88.06 254 LEU A C 1
ATOM 2060 O O . LEU A 1 254 ? -11.424 -5.940 21.889 1.00 88.06 254 LEU A O 1
ATOM 2064 N N . ARG A 1 255 ? -13.335 -6.928 22.535 1.00 87.62 255 ARG A N 1
ATOM 2065 C CA . ARG A 1 255 ? -12.915 -8.279 22.152 1.00 87.62 255 ARG A CA 1
ATOM 2066 C C . ARG A 1 255 ? -12.738 -8.421 20.639 1.00 87.62 255 ARG A C 1
ATOM 2068 O O . ARG A 1 255 ? -11.764 -9.026 20.205 1.00 87.62 255 ARG A O 1
ATOM 2075 N N . VAL A 1 256 ? -13.623 -7.814 19.848 1.00 90.69 256 VAL A N 1
ATOM 2076 C CA . VAL A 1 256 ? -13.517 -7.790 18.381 1.00 90.69 256 VAL A CA 1
ATOM 2077 C C . VAL A 1 256 ? -12.323 -6.938 17.958 1.00 90.69 256 VAL A C 1
ATOM 2079 O O . VAL A 1 256 ? -11.509 -7.367 17.144 1.00 90.69 256 VAL A O 1
ATOM 2082 N N . LEU A 1 257 ? -12.135 -5.772 18.584 1.00 90.75 257 LEU A N 1
ATOM 2083 C CA . LEU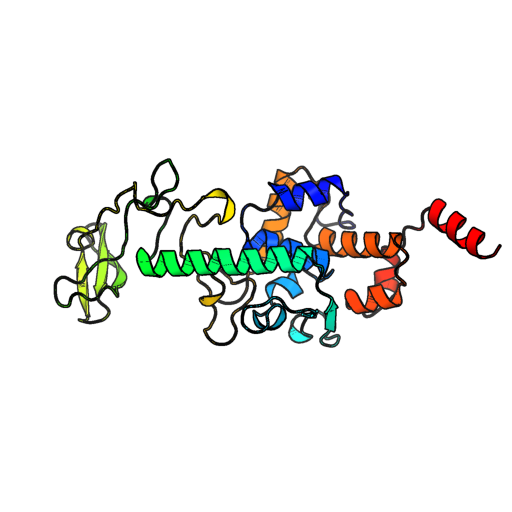 A 1 257 ? -10.955 -4.935 18.352 1.00 90.75 257 LEU A CA 1
ATOM 2084 C C . LEU A 1 257 ? -9.650 -5.670 18.696 1.00 90.75 257 LEU A C 1
ATOM 2086 O O . LEU A 1 257 ? -8.656 -5.537 17.978 1.00 90.75 257 LEU A O 1
ATOM 2090 N N . GLN A 1 258 ? -9.635 -6.453 19.778 1.00 87.75 258 GLN A N 1
ATOM 2091 C CA . GLN A 1 258 ? -8.499 -7.279 20.185 1.00 87.75 258 GLN A CA 1
ATOM 2092 C C . GLN A 1 258 ? -8.162 -8.326 19.121 1.00 87.75 258 GLN A C 1
ATOM 2094 O O . GLN A 1 258 ? -6.987 -8.446 18.768 1.00 87.75 258 GLN A O 1
ATOM 2099 N N . GLU A 1 259 ? -9.174 -9.018 18.596 1.00 88.56 259 GLU A N 1
ATOM 2100 C CA . GLU A 1 259 ? -9.024 -10.018 17.536 1.00 88.56 259 GLU A CA 1
ATOM 2101 C C . GLU A 1 259 ? -8.455 -9.380 16.263 1.00 88.56 259 GLU A C 1
ATOM 2103 O O . GLU A 1 259 ? -7.394 -9.783 15.790 1.00 88.56 259 GLU A O 1
ATOM 2108 N N . ILE A 1 260 ? -9.065 -8.288 15.784 1.00 89.44 260 ILE A N 1
ATOM 2109 C CA . ILE A 1 260 ? -8.627 -7.573 14.573 1.00 89.44 260 ILE A CA 1
ATOM 2110 C C . ILE A 1 260 ? -7.175 -7.104 14.699 1.00 89.44 260 ILE A C 1
ATOM 2112 O O . ILE A 1 260 ? -6.336 -7.248 13.802 1.00 89.44 260 ILE A O 1
ATOM 2116 N N . SER A 1 261 ? -6.849 -6.529 15.850 1.00 86.38 261 SER A N 1
ATOM 2117 C CA . SER A 1 261 ? -5.540 -5.939 16.077 1.00 86.38 261 SER A CA 1
ATOM 2118 C C . SER A 1 261 ? -4.472 -6.980 16.443 1.00 86.38 261 SER A C 1
ATOM 2120 O O . SER A 1 261 ? -3.284 -6.731 16.215 1.00 86.38 261 SER A O 1
ATOM 2122 N N . GLY A 1 262 ? -4.823 -8.141 16.991 1.00 85.75 262 GLY A N 1
ATOM 2123 C CA . GLY A 1 262 ? -3.856 -9.102 17.528 1.00 85.75 262 GLY A CA 1
ATOM 2124 C C . GLY A 1 262 ? -3.092 -8.542 18.735 1.00 85.75 262 GLY A C 1
ATOM 2125 O O . GLY A 1 262 ? -1.856 -8.583 18.779 1.00 85.75 262 GLY A O 1
ATOM 2126 N N . HIS A 1 263 ? -3.802 -7.899 19.671 1.00 84.31 263 HIS A N 1
ATOM 2127 C CA . HIS A 1 263 ? -3.241 -7.549 20.979 1.00 84.31 263 HIS A CA 1
ATOM 2128 C C . HIS A 1 263 ? -3.366 -8.741 21.938 1.00 84.31 263 HIS A C 1
ATOM 2130 O O . HIS A 1 263 ? -4.462 -9.224 22.204 1.00 84.31 263 HIS A O 1
ATOM 2136 N N . LYS A 1 264 ? -2.241 -9.169 22.525 1.00 78.62 264 LYS A N 1
ATOM 2137 C CA . LYS A 1 264 ? -2.225 -10.230 23.549 1.00 78.62 264 LYS A CA 1
ATOM 2138 C C . LYS A 1 264 ? -3.014 -9.864 24.796 1.00 78.62 264 LYS A C 1
ATOM 2140 O O . LYS A 1 264 ? -3.705 -10.705 25.353 1.00 78.62 264 LYS A O 1
ATOM 2145 N N . ASP A 1 265 ? -2.873 -8.616 25.209 1.00 78.38 265 ASP A N 1
ATOM 2146 C CA . ASP A 1 265 ? -3.443 -8.086 26.433 1.00 78.38 265 ASP A CA 1
ATOM 2147 C C . ASP A 1 265 ? -4.401 -6.939 26.103 1.00 78.38 265 ASP A C 1
ATOM 2149 O O . ASP A 1 265 ? -4.075 -6.049 25.307 1.00 78.38 265 ASP A O 1
ATOM 2153 N N . LEU A 1 266 ? -5.576 -6.973 26.731 1.00 75.50 266 LEU A N 1
ATOM 2154 C CA . LEU A 1 266 ? -6.581 -5.922 26.634 1.00 75.50 266 LEU A CA 1
ATOM 2155 C C . LEU A 1 266 ? -6.088 -4.623 27.274 1.00 75.50 266 LEU A C 1
ATOM 2157 O O . LEU A 1 266 ? -6.435 -3.562 26.767 1.00 75.50 266 LEU A O 1
ATOM 2161 N N . GLY A 1 267 ? -5.223 -4.667 28.293 1.00 73.31 267 GLY A N 1
ATOM 2162 C CA . GLY A 1 267 ? -4.654 -3.466 28.916 1.00 73.31 267 GLY A CA 1
ATOM 2163 C C . GLY A 1 267 ? -3.888 -2.577 27.927 1.00 73.31 267 GLY A C 1
ATOM 2164 O O . GLY A 1 267 ? -3.949 -1.346 27.980 1.00 73.31 267 GLY A O 1
ATOM 2165 N N . ALA A 1 268 ? -3.222 -3.176 26.935 1.00 73.06 268 ALA A N 1
ATOM 2166 C CA . ALA A 1 268 ? -2.594 -2.426 25.847 1.00 73.06 268 ALA A CA 1
ATOM 2167 C C . ALA A 1 268 ? -3.618 -1.730 24.929 1.00 73.06 268 ALA A C 1
ATOM 2169 O O . ALA A 1 268 ? -3.339 -0.639 24.428 1.00 73.06 268 ALA A O 1
ATOM 2170 N N . LEU A 1 269 ? -4.786 -2.347 24.726 1.00 77.06 269 LEU A N 1
ATOM 2171 C CA . LEU A 1 269 ? -5.880 -1.834 23.899 1.00 77.06 269 LEU A CA 1
ATOM 2172 C C . LEU A 1 269 ? -6.737 -0.799 24.650 1.00 77.06 269 LEU A C 1
ATOM 2174 O O . LEU A 1 269 ? -7.237 0.142 24.041 1.00 77.06 269 LEU A O 1
ATOM 2178 N N . GLN A 1 270 ? -6.830 -0.896 25.977 1.00 73.19 270 GLN A N 1
ATOM 2179 C CA . GLN A 1 270 ? -7.549 0.064 26.821 1.00 73.19 270 GLN A CA 1
ATOM 2180 C C . GLN A 1 270 ? -7.027 1.501 26.667 1.00 73.19 270 GLN A C 1
ATOM 2182 O O . GLN A 1 270 ? -7.754 2.464 26.871 1.00 73.19 270 GLN A O 1
ATOM 2187 N N . LYS A 1 271 ? -5.780 1.673 26.212 1.00 69.06 271 LYS A N 1
ATOM 2188 C CA . LYS A 1 271 ? -5.189 2.987 25.911 1.00 69.06 271 LYS A CA 1
ATOM 2189 C C . LYS A 1 271 ? -5.898 3.746 24.778 1.00 69.06 271 LYS A C 1
ATOM 2191 O O . LYS A 1 271 ? -5.595 4.924 24.593 1.00 69.06 271 LYS A O 1
ATOM 2196 N N . TYR A 1 272 ? -6.783 3.085 24.028 1.00 65.25 272 TYR A N 1
ATOM 2197 C CA . TYR A 1 272 ? -7.604 3.671 22.965 1.00 65.25 272 TYR A CA 1
ATOM 2198 C C . TYR A 1 272 ? -9.027 4.055 23.427 1.00 65.25 272 TYR A C 1
ATOM 2200 O O . TYR A 1 272 ? -9.767 4.635 22.636 1.00 65.25 272 TYR A O 1
ATOM 2208 N N . LEU A 1 273 ? -9.391 3.767 24.685 1.00 61.72 273 LEU A N 1
ATOM 2209 C CA . LEU A 1 273 ? -10.703 4.014 25.303 1.00 61.72 273 LEU A CA 1
ATOM 2210 C C . LEU A 1 273 ? -10.899 5.470 25.743 1.00 61.72 273 LEU A C 1
ATOM 2212 O O . LEU A 1 273 ? -11.255 5.730 26.889 1.00 61.72 273 LEU A O 1
ATOM 2216 N N . GLU A 1 274 ? -10.647 6.447 24.879 1.00 63.62 274 GLU A N 1
ATOM 2217 C CA . GLU A 1 274 ? -11.095 7.809 25.190 1.00 63.62 274 GLU A CA 1
ATOM 2218 C C . GLU A 1 274 ? -12.634 7.810 25.176 1.00 63.62 274 GLU A C 1
ATOM 2220 O O . GLU A 1 274 ? -13.244 7.915 24.114 1.00 63.62 274 GLU A O 1
ATOM 2225 N N . VAL A 1 275 ? -13.247 7.595 26.348 1.00 61.75 275 VAL A N 1
ATOM 2226 C CA . VAL A 1 275 ? -14.701 7.619 26.543 1.00 61.75 275 VAL A CA 1
ATOM 2227 C C . VAL A 1 275 ? -15.145 9.069 26.442 1.00 61.75 275 VAL A C 1
ATOM 2229 O O . VAL A 1 275 ? -14.743 9.899 27.262 1.00 61.75 275 VAL A O 1
ATOM 2232 N N . SER A 1 276 ? -15.950 9.392 25.431 1.00 65.12 276 SER A N 1
ATOM 2233 C CA . SER A 1 276 ? -16.539 10.727 25.346 1.00 65.12 276 SER A CA 1
ATOM 2234 C C . SER A 1 276 ? -17.748 10.842 26.288 1.00 65.12 276 SER A C 1
ATOM 2236 O O . SER A 1 276 ? -18.440 9.849 26.528 1.00 65.12 276 SER A O 1
ATOM 2238 N N . PRO A 1 277 ? -18.061 12.045 26.803 1.00 70.31 277 PRO A N 1
ATOM 2239 C CA . PRO A 1 277 ? -19.285 12.273 27.573 1.00 70.31 277 PRO A CA 1
ATOM 2240 C C . PRO A 1 277 ? -20.552 11.821 26.834 1.00 70.31 277 PRO A C 1
ATOM 2242 O O . PRO A 1 277 ? -21.495 11.344 27.463 1.00 70.31 277 PRO A O 1
ATOM 2245 N N . ASP A 1 278 ? -20.557 11.924 25.504 1.00 71.94 278 ASP A N 1
ATOM 2246 C CA . ASP A 1 278 ? -21.676 11.498 24.663 1.00 71.94 278 ASP A CA 1
ATOM 2247 C C . ASP A 1 278 ? -21.810 9.976 24.608 1.00 71.94 278 ASP A C 1
ATOM 2249 O O . ASP A 1 278 ? -22.927 9.473 24.670 1.00 71.94 278 ASP A O 1
ATOM 2253 N N . GLN A 1 279 ? -20.697 9.231 24.589 1.00 70.25 279 GLN A N 1
ATOM 2254 C CA . GLN A 1 279 ? -20.733 7.771 24.718 1.00 70.25 279 GLN A CA 1
ATOM 2255 C C . GLN A 1 279 ? -21.285 7.346 26.080 1.00 70.25 279 GLN A C 1
ATOM 2257 O O . GLN A 1 279 ? -22.096 6.427 26.148 1.00 70.25 279 GLN A O 1
ATOM 2262 N N . THR A 1 280 ? -20.903 8.038 27.157 1.00 74.19 280 THR A N 1
ATOM 2263 C CA . THR A 1 280 ? -21.442 7.772 28.498 1.00 74.19 280 THR A CA 1
ATOM 2264 C C . THR A 1 280 ? -22.946 8.043 28.561 1.00 74.19 280 THR A C 1
ATOM 2266 O O . THR A 1 280 ? -23.695 7.231 29.100 1.00 74.19 280 THR A O 1
ATOM 2269 N N . ARG A 1 281 ? -23.404 9.161 27.981 1.00 77.94 281 ARG A N 1
ATOM 2270 C CA . ARG A 1 281 ? -24.832 9.513 27.907 1.00 77.94 281 ARG A CA 1
ATOM 2271 C C . ARG A 1 281 ? -25.622 8.507 27.074 1.00 77.94 281 ARG A C 1
ATOM 2273 O O . ARG A 1 281 ? -26.641 8.013 27.542 1.00 77.94 281 ARG A O 1
ATOM 2280 N N . ALA A 1 282 ? -25.140 8.177 25.877 1.00 78.88 282 ALA A N 1
ATOM 2281 C CA . ALA A 1 282 ? -25.769 7.190 25.007 1.00 78.88 282 ALA A CA 1
ATOM 2282 C C . ALA A 1 282 ? -25.866 5.820 25.693 1.00 78.88 282 ALA A C 1
ATOM 2284 O O . ALA A 1 282 ? -26.919 5.198 25.644 1.00 78.88 282 ALA A O 1
ATOM 2285 N N . ALA A 1 283 ? -24.812 5.383 26.393 1.00 78.88 283 ALA A N 1
ATOM 2286 C CA . ALA A 1 283 ? -24.803 4.109 27.107 1.00 78.88 283 ALA A CA 1
ATOM 2287 C C . ALA A 1 283 ? -25.836 4.048 28.246 1.00 78.88 283 ALA A C 1
ATOM 2289 O O . ALA A 1 283 ? -26.503 3.029 28.398 1.00 78.88 283 ALA A O 1
ATOM 2290 N N . ILE A 1 284 ? -25.999 5.123 29.027 1.00 84.31 284 ILE A N 1
ATOM 2291 C CA . ILE A 1 284 ? -27.022 5.181 30.087 1.00 84.31 284 ILE A CA 1
ATOM 2292 C C . ILE A 1 284 ? -28.434 5.186 29.488 1.00 84.31 284 ILE A C 1
ATOM 2294 O O . ILE A 1 284 ? -29.313 4.506 30.008 1.00 84.31 284 ILE A O 1
ATOM 2298 N N . ASN A 1 285 ? -28.644 5.894 28.375 1.00 85.00 285 ASN A N 1
ATOM 2299 C CA . ASN A 1 285 ? -29.951 5.986 27.720 1.00 85.00 285 ASN A CA 1
ATOM 2300 C C . ASN A 1 285 ? -30.449 4.655 27.128 1.00 85.00 285 ASN A C 1
ATOM 2302 O O . ASN A 1 285 ? -31.628 4.555 26.823 1.00 85.00 285 ASN A O 1
ATOM 2306 N N . VAL A 1 286 ? -29.590 3.642 26.968 1.00 84.06 286 VAL A N 1
ATOM 2307 C CA . VAL A 1 286 ? -29.997 2.287 26.539 1.00 84.06 286 VAL A CA 1
ATOM 2308 C C . VAL A 1 286 ? -30.721 1.519 27.654 1.00 84.06 286 VAL A C 1
ATOM 2310 O O . VAL A 1 286 ? -31.398 0.532 27.385 1.00 84.06 286 VAL A O 1
ATOM 2313 N N . LEU A 1 287 ? -30.567 1.937 28.914 1.00 80.81 287 LEU A N 1
ATOM 2314 C CA . LEU A 1 287 ? -31.189 1.280 30.068 1.00 80.81 287 LEU A CA 1
ATOM 2315 C C . LEU A 1 287 ? -32.638 1.736 30.326 1.00 80.81 287 LEU A C 1
ATOM 2317 O O . LEU A 1 287 ? -33.236 1.275 31.300 1.00 80.81 287 LEU A O 1
ATOM 2321 N N . GLY A 1 288 ? -33.176 2.639 29.500 1.00 59.44 288 GLY A N 1
ATOM 2322 C CA . GLY A 1 288 ? -34.554 3.141 29.557 1.00 59.44 288 GLY A CA 1
ATOM 2323 C C . GLY A 1 288 ? -35.303 2.892 28.258 1.00 59.44 288 GLY A C 1
ATOM 2324 O O . GLY A 1 288 ? -36.550 2.896 28.326 1.00 59.44 288 GLY A O 1
#

Secondary structure (DSSP, 8-state):
--GGG-SPPPPPPHHHHHHIIIII-SSHHHHHHHHHHHHT---HHHHHT-BHHHHEETTEE-SEEEE-GGGSTT-PPPEEEE--HHHHHHHHHHHHHHHHHHHHHHHH-S-BGGGB-TTSBB-B---PPPTTT----EEEEEE-TTSPEEEEETTT--EEEGGGSPPPBPPTTTS-B--TTTS--SBTTS--GGGS-SSS-BSSB-GGG-SBPPHHHHHHHHHHHHHHTT-TT--HHHHHHHHHHHHHHTT--HHHHHHHHT-S-HHHHHTT----HHHHHHHHHTT-

Sequence (288 aa):
MLIDRNGRAKVLSDREIEQLFEQGFRFARDKALFATCFYTACRVSEARQMHFVDAFHEETVRDDIIIRKANSKGKQGTRTIPTHPHLKKILQQYRQDSLELLRLRELFGGWSHKNLNSEGKLVWNNMFQCPLCDSKHFSKQGWYRDKEQVYLCKNCHSYFHESKLIKSQLDANTSPTIKYDTLGVISSSNYGFLFAEPNNPFLFPGKQGQGCLSLRNAINIFEITFDKLGISGASSHSCRRTSLTIMHREGVILRVLQEISGHKDLGALQKYLEVSPDQTRAAINVLG

pLDDT: mean 79.62, std 14.81, range [38.12, 98.31]

Mean predicted aligned error: 10.66 Å

Foldseek 3Di:
DADVPDDDFDQDDPVRVVCCLPPLDQALLLSLLLLCCQQLLEFSQQSQQAWPVQQDDPLFGDQWRWRCLVSDDPRDHIATHGQDPVSRVSLNVLSVLQVVLVVVCVVAPKDALVQADPQQFRFKGPQFQDPVHRDSDWDWDDADPVRFTKIAHPPPRDIDTPVRTDIDTDDSVPTDRPPCRYRVPNISQADHQCQLDPPMGGSAADGSNDHTHDPVNSFVSQVVSCVVVVNPSHTSSNSSLNNLLVCVVVVNDLVVNCSSHVDPDSVVVCVSCPPDPVNVVVVVVVVD